Protein AF-A0A918RAN9-F1 (afdb_monomer_lite)

Foldseek 3Di:
DDDPPPPVVVVPPPPPDLPPVVLLLVLLLVLLQLLLCLLCVQQVVCVPPVPVSVVVSVVSSVVSSVVVVVVCVVVVVVPDRDDPVVVVVSNVVSVVSSVVSNVVLCVQQPQLVVLCCVAAADPPHLCDPHLQHPVAWDWDDQQDVPRQKTWIAGGDDDDPPDGDDIQIWGNNDRRGRDHIDGPDPVNVVVCVVSPHD

Structure (mmCIF, N/CA/C/O backbone):
data_AF-A0A918RAN9-F1
#
_entry.id   AF-A0A918RAN9-F1
#
loop_
_atom_site.group_PDB
_atom_site.id
_atom_site.type_symbol
_atom_site.label_atom_id
_atom_site.label_alt_id
_atom_site.label_comp_id
_atom_site.label_asym_id
_atom_site.label_entity_id
_atom_site.label_seq_id
_atom_site.pdbx_PDB_ins_code
_atom_site.Cartn_x
_atom_site.Cartn_y
_atom_site.Cartn_z
_atom_site.occupancy
_atom_site.B_iso_or_equiv
_atom_site.auth_seq_id
_atom_site.auth_comp_id
_atom_site.auth_asym_id
_atom_site.auth_atom_id
_atom_site.pdbx_PDB_model_num
ATOM 1 N N . MET A 1 1 ? -25.078 18.658 79.531 1.00 48.00 1 MET A N 1
ATOM 2 C CA . MET A 1 1 ? -25.418 17.463 78.731 1.00 48.00 1 MET A CA 1
ATOM 3 C C . MET A 1 1 ? -25.633 17.939 77.310 1.00 48.00 1 MET A C 1
ATOM 5 O O . MET A 1 1 ? -26.695 18.454 77.001 1.00 48.00 1 MET A O 1
ATOM 9 N N . ALA A 1 2 ? -24.551 17.943 76.533 1.00 48.34 2 ALA A N 1
ATOM 10 C CA . ALA A 1 2 ? -24.511 18.475 75.179 1.00 48.34 2 ALA A CA 1
ATOM 11 C C . ALA A 1 2 ? -24.571 17.308 74.193 1.00 48.34 2 ALA A C 1
ATOM 13 O O . ALA A 1 2 ? -23.873 16.309 74.357 1.00 48.34 2 ALA A O 1
ATOM 14 N N . ASP A 1 3 ? -25.450 17.463 73.217 1.00 49.88 3 ASP A N 1
ATOM 15 C CA . ASP A 1 3 ? -25.828 16.497 72.201 1.00 49.88 3 ASP A CA 1
ATOM 16 C C . ASP A 1 3 ? -24.755 16.471 71.094 1.00 49.88 3 ASP A C 1
ATOM 18 O O . ASP A 1 3 ? -24.795 17.234 70.131 1.00 49.88 3 ASP A O 1
ATOM 22 N N . THR A 1 4 ? -23.714 15.654 71.277 1.00 48.72 4 THR A N 1
ATOM 23 C CA . THR A 1 4 ? -22.582 15.507 70.338 1.00 48.72 4 THR A CA 1
ATOM 24 C C . THR A 1 4 ? -22.799 14.418 69.278 1.00 48.72 4 THR A C 1
ATOM 26 O O . THR A 1 4 ? -21.926 14.188 68.447 1.00 48.72 4 THR A O 1
ATOM 29 N N . GLY A 1 5 ? -23.966 13.764 69.243 1.00 46.69 5 GLY A N 1
ATOM 30 C CA . GLY A 1 5 ? -24.208 12.586 68.396 1.00 46.69 5 GLY A CA 1
ATOM 31 C C . GLY A 1 5 ? -24.637 12.856 66.945 1.00 46.69 5 GLY A C 1
ATOM 32 O O . GLY A 1 5 ? -24.678 11.927 66.137 1.00 46.69 5 GLY A O 1
ATOM 33 N N . ALA A 1 6 ? -24.976 14.098 66.584 1.00 48.97 6 ALA A N 1
ATOM 34 C CA . ALA A 1 6 ? -25.579 14.401 65.278 1.00 48.97 6 ALA A CA 1
ATOM 35 C C . ALA A 1 6 ? -24.575 14.827 64.188 1.00 48.97 6 ALA A C 1
ATOM 37 O O . ALA A 1 6 ? -24.882 14.722 62.998 1.00 48.97 6 ALA A O 1
ATOM 38 N N . ALA A 1 7 ? -23.374 15.283 64.561 1.00 46.62 7 ALA A N 1
ATOM 39 C CA . ALA A 1 7 ? -22.392 15.807 63.605 1.00 46.62 7 ALA A CA 1
ATOM 40 C C . ALA A 1 7 ? -21.565 14.709 62.907 1.00 46.62 7 ALA A C 1
ATOM 42 O O . ALA A 1 7 ? -21.169 14.881 61.755 1.00 46.62 7 ALA A O 1
ATOM 43 N N . GLU A 1 8 ? -21.371 13.548 63.539 1.00 45.28 8 GLU A N 1
ATOM 44 C CA . GLU A 1 8 ? -20.548 12.462 62.980 1.00 45.28 8 GLU A CA 1
ATOM 45 C C . GLU A 1 8 ? -21.246 11.656 61.872 1.00 45.28 8 GLU A C 1
ATOM 47 O O . GLU A 1 8 ? -20.590 11.058 61.021 1.00 45.28 8 GLU A O 1
ATOM 52 N N . ARG A 1 9 ? -22.583 11.686 61.789 1.00 45.25 9 ARG A N 1
ATOM 53 C CA . ARG A 1 9 ? -23.318 10.916 60.766 1.00 45.25 9 ARG A CA 1
ATOM 54 C C . ARG A 1 9 ? -23.303 11.535 59.367 1.00 45.25 9 ARG A C 1
ATOM 56 O O . ARG A 1 9 ? -23.721 10.872 58.422 1.00 45.25 9 ARG A O 1
ATOM 63 N N . ARG A 1 10 ? -22.822 12.772 59.194 1.00 46.03 10 ARG A N 1
ATOM 64 C CA . ARG A 1 10 ? -22.754 13.419 57.866 1.00 46.03 10 ARG A CA 1
ATOM 65 C C . ARG A 1 10 ? -21.444 13.179 57.110 1.00 46.03 10 ARG A C 1
ATOM 67 O O . ARG A 1 10 ? -21.404 13.442 55.914 1.00 46.03 10 ARG A O 1
ATOM 74 N N . LEU A 1 11 ? -20.412 12.630 57.753 1.00 45.62 11 LEU A N 1
ATOM 75 C CA . LEU A 1 11 ? -19.121 12.332 57.111 1.00 45.62 11 LEU A CA 1
ATOM 76 C C . LEU A 1 11 ? -19.043 10.928 56.485 1.00 45.62 11 LEU A C 1
ATOM 78 O O . LEU A 1 11 ? -18.139 10.659 55.703 1.00 45.62 11 LEU A O 1
ATOM 82 N N . ALA A 1 12 ? -20.023 10.056 56.743 1.00 44.00 12 ALA A N 1
ATOM 83 C CA . ALA A 1 12 ? -20.108 8.718 56.145 1.00 44.00 12 ALA A CA 1
ATOM 84 C C . ALA A 1 12 ? -20.936 8.665 54.843 1.00 44.00 12 ALA A C 1
ATOM 86 O O . ALA A 1 12 ? -21.249 7.586 54.348 1.00 44.00 12 ALA A O 1
ATOM 87 N N . ALA A 1 13 ? -21.280 9.817 54.258 1.00 41.91 13 ALA A N 1
ATOM 88 C CA . ALA A 1 13 ? -21.882 9.903 52.927 1.00 41.91 13 ALA A CA 1
ATOM 89 C C . ALA A 1 13 ? -20.806 10.101 51.843 1.00 41.91 13 ALA A C 1
ATOM 91 O O . ALA A 1 13 ? -20.976 10.878 50.906 1.00 41.91 13 ALA A O 1
ATOM 92 N N . GLY A 1 14 ? -19.686 9.385 51.964 1.00 43.03 14 GLY A N 1
ATOM 93 C CA . GLY A 1 14 ? -18.788 9.121 50.844 1.00 43.03 14 GLY A CA 1
ATOM 94 C C . GLY A 1 14 ? -19.470 8.145 49.895 1.00 43.03 14 GLY A C 1
ATOM 95 O O . GLY A 1 14 ? -19.115 6.971 49.845 1.00 43.03 14 GLY A O 1
ATOM 96 N N . GLY A 1 15 ? -20.513 8.608 49.200 1.00 45.22 15 GLY A N 1
ATOM 97 C CA . GLY A 1 15 ? -21.119 7.841 48.121 1.00 45.22 15 GLY A CA 1
ATOM 98 C C . GLY A 1 15 ? -20.014 7.436 47.141 1.00 45.22 15 GLY A C 1
ATOM 99 O O . GLY A 1 15 ? -19.153 8.273 46.850 1.00 45.22 15 GLY A O 1
ATOM 100 N N . PRO A 1 16 ? -19.984 6.178 46.666 1.00 47.28 16 PRO A N 1
ATOM 101 C CA . PRO A 1 16 ? -18.944 5.717 45.762 1.00 47.28 16 PRO A CA 1
ATOM 102 C C . PRO A 1 16 ? -18.911 6.654 44.559 1.00 47.28 16 PRO A C 1
ATOM 104 O O . PRO A 1 16 ? -19.863 6.728 43.780 1.00 47.28 16 PRO A O 1
ATOM 107 N N . VAL A 1 17 ? -17.825 7.418 44.449 1.00 52.41 17 VAL A N 1
ATOM 108 C CA . VAL A 1 17 ? -17.580 8.281 43.301 1.00 52.41 17 VAL A CA 1
ATOM 109 C C . VAL A 1 17 ? -17.627 7.359 42.080 1.00 52.41 17 VAL A C 1
ATOM 111 O O . VAL A 1 17 ? -16.918 6.351 42.072 1.00 52.41 17 VAL A O 1
ATOM 114 N N . PRO A 1 18 ? -18.476 7.618 41.070 1.00 49.47 18 PRO A N 1
ATOM 115 C CA . PRO A 1 18 ? -18.606 6.738 39.917 1.00 49.47 18 PRO A CA 1
ATOM 116 C C . PRO A 1 18 ? -17.312 6.769 39.089 1.00 49.47 18 PRO A C 1
ATOM 118 O O . PRO A 1 18 ? -17.169 7.522 38.131 1.00 49.47 18 PRO A O 1
ATOM 121 N N . HIS A 1 19 ? -16.352 5.924 39.464 1.00 50.62 19 HIS A N 1
ATOM 122 C CA . HIS A 1 19 ? -15.032 5.781 38.844 1.00 50.62 19 HIS A CA 1
ATOM 123 C C . HIS A 1 19 ? -15.068 5.124 37.453 1.00 50.62 19 HIS A C 1
ATOM 125 O O . HIS A 1 19 ? -14.030 4.965 36.819 1.00 50.62 19 HIS A O 1
ATOM 131 N N . GLY A 1 20 ? -16.245 4.755 36.939 1.00 49.25 20 GLY A N 1
ATOM 132 C CA . GLY A 1 20 ? -16.363 4.074 35.648 1.00 49.25 20 GLY A CA 1
ATOM 133 C C . GLY A 1 20 ? -16.240 4.998 34.428 1.00 49.25 20 GLY A C 1
ATOM 134 O O . GLY A 1 20 ? -15.630 4.622 33.428 1.00 49.25 20 GLY A O 1
ATOM 135 N N . LEU A 1 21 ? -16.792 6.214 34.492 1.00 52.44 21 LEU A N 1
ATOM 136 C CA . LEU A 1 21 ? -16.785 7.158 33.365 1.00 52.44 21 LEU A CA 1
ATOM 137 C C . LEU A 1 21 ? -15.376 7.520 32.841 1.00 52.44 21 LEU A C 1
ATOM 139 O O . LEU A 1 21 ? -15.225 7.549 31.618 1.00 52.44 21 LEU A O 1
ATOM 143 N N . PRO A 1 22 ? -14.341 7.742 33.683 1.00 57.94 22 PRO A N 1
ATOM 144 C CA . PRO A 1 22 ? -12.992 8.024 33.183 1.00 57.94 22 PRO A CA 1
ATOM 145 C C . PRO A 1 22 ? -12.303 6.807 32.542 1.00 57.94 22 PRO A C 1
ATOM 147 O O . PRO A 1 22 ? -11.430 6.984 31.697 1.00 57.94 22 PRO A O 1
ATOM 150 N N . MET A 1 23 ? -12.684 5.571 32.892 1.00 57.91 23 MET A N 1
ATOM 151 C CA . MET A 1 23 ? -12.066 4.375 32.303 1.00 57.91 23 MET A CA 1
ATOM 152 C C . MET A 1 23 ? -12.537 4.117 30.871 1.00 57.91 23 MET A C 1
ATOM 154 O O . MET A 1 23 ? -11.716 3.832 30.003 1.00 57.91 23 MET A O 1
ATOM 158 N N . LEU A 1 24 ? -13.837 4.243 30.588 1.00 58.84 24 LEU A N 1
ATOM 159 C CA . LEU A 1 24 ? -14.340 4.036 29.224 1.00 58.84 24 LEU A CA 1
ATOM 160 C C . LEU A 1 24 ? -13.896 5.134 28.256 1.00 58.84 24 LEU A C 1
ATOM 162 O O . LEU A 1 24 ? -13.564 4.833 27.109 1.00 58.84 24 LEU A O 1
ATOM 166 N N . SER A 1 25 ? -13.878 6.393 28.704 1.00 63.84 25 SER A N 1
ATOM 167 C CA . SER A 1 25 ? -13.360 7.492 27.884 1.00 63.84 25 SER A CA 1
ATOM 168 C C . SER A 1 25 ? -11.867 7.318 27.607 1.00 63.84 25 SER A C 1
ATOM 170 O O . SER A 1 25 ? -11.430 7.574 26.487 1.00 63.84 25 SER A O 1
ATOM 172 N N . SER A 1 26 ? -11.111 6.796 28.580 1.00 68.44 26 SER A N 1
ATOM 173 C CA . SER A 1 26 ? -9.704 6.431 28.405 1.00 68.44 26 SER A CA 1
ATOM 174 C C . SER A 1 26 ? -9.523 5.322 27.361 1.00 68.44 26 SER A C 1
ATOM 176 O O . SER A 1 26 ? -8.737 5.496 26.437 1.00 68.44 26 SER A O 1
ATOM 178 N N . ILE A 1 27 ? -10.302 4.233 27.416 1.00 65.75 27 ILE A N 1
ATOM 179 C CA . ILE A 1 27 ? -10.201 3.112 26.456 1.00 65.75 27 ILE A CA 1
ATOM 180 C C . ILE A 1 27 ? -10.581 3.540 25.028 1.00 65.75 27 ILE A C 1
ATOM 182 O O . ILE A 1 27 ? -9.897 3.192 24.067 1.00 65.75 27 ILE A O 1
ATOM 186 N N . CYS A 1 28 ? -11.659 4.311 24.858 1.00 64.69 28 CYS A N 1
ATOM 187 C CA . CYS A 1 28 ? -12.018 4.844 23.539 1.00 64.69 28 CYS A CA 1
ATOM 188 C C . CYS A 1 28 ? -10.959 5.824 23.016 1.00 64.69 28 CYS A C 1
ATOM 190 O O . CYS A 1 28 ? -10.622 5.790 21.832 1.00 64.69 28 CYS A O 1
ATOM 192 N N . GLY A 1 29 ? -10.411 6.667 23.897 1.00 65.00 29 GLY A N 1
ATOM 193 C CA . GLY A 1 29 ? -9.332 7.589 23.563 1.00 65.00 29 GLY A CA 1
ATOM 194 C C . GLY A 1 29 ? -8.076 6.856 23.096 1.00 65.00 29 GLY A C 1
ATOM 195 O O . GLY A 1 29 ? -7.552 7.169 22.030 1.00 65.00 29 GLY A O 1
ATOM 196 N N . THR A 1 30 ? -7.629 5.832 23.828 1.00 67.06 30 THR A N 1
ATOM 197 C CA . THR A 1 30 ? -6.439 5.051 23.461 1.00 67.06 30 THR A CA 1
ATOM 198 C C . THR A 1 30 ? -6.629 4.280 22.159 1.00 67.06 30 THR A C 1
ATOM 200 O O . THR A 1 30 ? -5.706 4.246 21.350 1.00 67.06 30 THR A O 1
ATOM 203 N N . ALA A 1 31 ? -7.821 3.737 21.896 1.00 66.44 31 ALA A N 1
ATOM 204 C CA . ALA A 1 31 ? -8.132 3.061 20.636 1.00 66.44 31 ALA A CA 1
ATOM 205 C C . ALA A 1 31 ? -8.078 4.012 19.429 1.00 66.44 31 ALA A C 1
ATOM 207 O O . ALA A 1 31 ? -7.468 3.690 18.408 1.00 66.44 31 ALA A O 1
ATOM 208 N N . CYS A 1 32 ? -8.669 5.206 19.559 1.00 68.62 32 CYS A N 1
ATOM 209 C CA . CYS A 1 32 ? -8.624 6.228 18.511 1.00 68.62 32 CYS A CA 1
ATOM 210 C C . CYS A 1 32 ? -7.189 6.703 18.265 1.00 68.62 32 CYS A C 1
ATOM 212 O O . CYS A 1 32 ? -6.773 6.837 17.114 1.00 68.62 32 CYS A O 1
ATOM 214 N N . VAL A 1 33 ? -6.417 6.904 19.340 1.00 72.00 33 VAL A N 1
ATOM 215 C CA . VAL A 1 33 ? -5.010 7.298 19.237 1.00 72.00 33 VAL A CA 1
ATOM 216 C C . VAL A 1 33 ? -4.199 6.204 18.547 1.00 72.00 33 VAL A C 1
ATOM 218 O O . VAL A 1 33 ? -3.484 6.497 17.597 1.00 72.00 33 VAL A O 1
ATOM 221 N N . ALA A 1 34 ? -4.352 4.940 18.946 1.00 70.31 34 ALA A N 1
ATOM 222 C CA . ALA A 1 34 ? -3.645 3.817 18.335 1.00 70.31 34 ALA A CA 1
ATOM 223 C C . ALA A 1 34 ? -3.955 3.676 16.835 1.00 70.31 34 ALA A C 1
ATOM 225 O O . ALA A 1 34 ? -3.034 3.537 16.030 1.00 70.31 34 ALA A O 1
ATOM 226 N N . GLY A 1 35 ? -5.229 3.780 16.439 1.00 65.56 35 GLY A N 1
ATOM 227 C CA . GLY A 1 35 ? -5.626 3.745 15.028 1.00 65.56 35 GLY A CA 1
ATOM 228 C C . GLY A 1 35 ? -5.030 4.898 14.215 1.00 65.56 35 GLY A C 1
ATOM 229 O O . GLY A 1 35 ? -4.543 4.696 13.103 1.00 65.56 35 GLY A O 1
ATOM 230 N N . ALA A 1 36 ? -4.988 6.102 14.781 1.00 67.06 36 ALA A N 1
ATOM 231 C CA . ALA A 1 36 ? -4.346 7.233 14.126 1.00 67.06 36 ALA A CA 1
ATOM 232 C C . ALA A 1 36 ? -2.808 7.094 14.078 1.00 67.06 36 ALA A C 1
ATOM 234 O O . ALA A 1 36 ? -2.211 7.499 13.076 1.00 67.06 36 ALA A O 1
ATOM 235 N N . VAL A 1 37 ? -2.159 6.442 15.064 1.00 72.44 37 VAL A N 1
ATOM 236 C CA . VAL A 1 37 ? -0.700 6.167 15.032 1.00 72.44 37 VAL A CA 1
ATOM 237 C C . VAL A 1 37 ? -0.416 5.283 13.832 1.00 72.44 37 VAL A C 1
ATOM 239 O O . VAL A 1 37 ? 0.472 5.579 13.036 1.00 72.44 37 VAL A O 1
ATOM 242 N N . VAL A 1 38 ? -1.205 4.225 13.675 1.00 71.31 38 VAL A N 1
ATOM 243 C CA . VAL A 1 38 ? -1.094 3.276 12.570 1.00 71.31 38 VAL A CA 1
ATOM 244 C C . VAL A 1 38 ? -1.153 3.983 11.216 1.00 71.31 38 VAL A C 1
ATOM 246 O O . VAL A 1 38 ? -0.243 3.825 10.399 1.00 71.31 38 VAL A O 1
ATOM 249 N N . VAL A 1 39 ? -2.184 4.801 10.995 1.00 68.25 39 VAL A N 1
ATOM 250 C CA . VAL A 1 39 ? -2.397 5.490 9.715 1.00 68.25 39 VAL A CA 1
ATOM 251 C C . VAL A 1 39 ? -1.273 6.481 9.432 1.00 68.25 39 VAL A C 1
ATOM 253 O O . VAL A 1 39 ? -0.686 6.449 8.355 1.00 68.25 39 VAL A O 1
ATOM 256 N N . THR A 1 40 ? -0.929 7.325 10.404 1.00 69.56 40 THR A N 1
ATOM 257 C CA . THR A 1 40 ? 0.110 8.354 10.236 1.00 69.56 40 THR A CA 1
ATOM 258 C C . THR A 1 40 ? 1.518 7.781 10.088 1.00 69.56 40 THR A C 1
ATOM 260 O O . THR A 1 40 ? 2.345 8.362 9.385 1.00 69.56 40 THR A O 1
ATOM 263 N N . THR A 1 41 ? 1.792 6.625 10.698 1.00 70.69 41 THR A N 1
ATOM 264 C CA . THR A 1 41 ? 3.057 5.901 10.509 1.00 70.69 41 THR A CA 1
ATOM 265 C C . THR A 1 41 ? 3.142 5.310 9.103 1.00 70.69 41 THR A C 1
ATOM 267 O O . THR A 1 41 ? 4.192 5.376 8.466 1.00 70.69 41 THR A O 1
ATOM 270 N N . LYS A 1 42 ? 2.040 4.740 8.599 1.00 65.88 42 LYS A N 1
ATOM 271 C CA . LYS A 1 42 ? 1.989 4.097 7.277 1.00 65.88 42 LYS A CA 1
ATOM 272 C C . LYS A 1 42 ? 2.024 5.092 6.121 1.00 65.88 42 LYS A C 1
ATOM 274 O O . LYS A 1 42 ? 2.659 4.799 5.116 1.00 65.88 42 LYS A O 1
ATOM 279 N N . SER A 1 43 ? 1.401 6.255 6.279 1.00 60.69 43 SER A N 1
ATOM 280 C CA . SER A 1 43 ? 1.354 7.299 5.252 1.00 60.69 43 SER A CA 1
ATOM 281 C C . SER A 1 43 ? 2.602 8.184 5.193 1.00 60.69 43 SER A C 1
ATOM 283 O O . SER A 1 43 ? 2.640 9.099 4.383 1.00 60.69 43 SER A O 1
ATOM 285 N N . GLN A 1 44 ? 3.583 7.986 6.086 1.00 64.62 44 GLN A N 1
ATOM 286 C CA . GLN A 1 44 ? 4.746 8.874 6.283 1.00 64.62 44 GLN A CA 1
ATOM 287 C C . GLN A 1 44 ? 4.403 10.352 6.567 1.00 64.62 44 GLN A C 1
ATOM 289 O O . GLN A 1 44 ? 5.301 11.178 6.735 1.00 64.62 44 GLN A O 1
ATOM 294 N N . PHE A 1 45 ? 3.120 10.679 6.746 1.00 62.03 45 PHE A N 1
ATOM 295 C CA . PHE A 1 45 ? 2.609 12.041 6.907 1.00 62.03 45 PHE A CA 1
ATOM 296 C C . PHE A 1 45 ? 3.189 12.753 8.135 1.00 62.03 45 PHE A C 1
ATOM 298 O O . PHE A 1 45 ? 3.391 13.968 8.135 1.00 62.03 45 PHE A O 1
ATOM 305 N N . LEU A 1 46 ? 3.513 11.977 9.176 1.00 58.06 46 LEU A N 1
ATOM 306 C CA . LEU A 1 46 ? 4.182 12.455 10.385 1.00 58.06 46 LEU A CA 1
ATOM 307 C C . LEU A 1 46 ? 5.558 13.075 10.109 1.00 58.06 46 LEU A C 1
ATOM 309 O O . LEU A 1 46 ? 5.960 13.946 10.868 1.00 58.06 46 LEU A O 1
ATOM 313 N N . PHE A 1 47 ? 6.267 12.649 9.061 1.00 62.72 47 PHE A N 1
ATOM 314 C CA . PHE A 1 47 ? 7.648 13.064 8.786 1.00 62.72 47 PHE A CA 1
ATOM 315 C C . PHE A 1 47 ? 7.765 14.187 7.750 1.00 62.72 47 PHE A C 1
ATOM 317 O O . PHE A 1 47 ? 8.793 14.866 7.710 1.00 62.72 47 PHE A O 1
ATOM 324 N N . GLU A 1 48 ? 6.748 14.378 6.908 1.00 64.50 48 GLU A N 1
ATOM 325 C CA . GLU A 1 48 ? 6.736 15.422 5.872 1.00 64.50 48 GLU A CA 1
ATOM 326 C C . GLU A 1 48 ? 6.029 16.697 6.339 1.00 64.50 48 GLU A C 1
ATOM 328 O O . GLU A 1 48 ? 6.484 17.801 6.039 1.00 64.50 48 GLU A O 1
ATOM 333 N N . HIS A 1 49 ? 4.968 16.574 7.145 1.00 65.62 49 HIS A N 1
ATOM 334 C CA . HIS A 1 49 ? 4.163 17.720 7.564 1.00 65.62 49 HIS A CA 1
ATOM 335 C C . HIS A 1 49 ? 3.790 17.663 9.048 1.00 65.62 49 HIS A C 1
ATOM 337 O O . HIS A 1 49 ? 2.619 17.538 9.412 1.00 65.62 49 HIS A O 1
ATOM 343 N N . HIS A 1 50 ? 4.786 17.832 9.925 1.00 68.94 50 HIS A N 1
ATOM 344 C CA . HIS A 1 50 ? 4.603 17.816 11.383 1.00 68.94 50 HIS A CA 1
ATOM 345 C C . HIS A 1 50 ? 3.434 18.700 11.863 1.00 68.94 50 HIS A C 1
ATOM 347 O O . HIS A 1 50 ? 2.590 18.229 12.623 1.00 68.94 50 HIS A O 1
ATOM 353 N N . ALA A 1 51 ? 3.310 19.936 11.368 1.00 71.62 51 ALA A N 1
ATOM 354 C CA . ALA A 1 51 ? 2.230 20.844 11.771 1.00 71.62 51 ALA A CA 1
ATOM 355 C C . ALA A 1 51 ? 0.829 20.369 11.329 1.00 71.62 51 ALA A C 1
ATOM 357 O O . ALA A 1 51 ? -0.119 20.421 12.113 1.00 71.62 51 ALA A O 1
ATOM 358 N N . LEU A 1 52 ? 0.696 19.855 10.100 1.00 72.88 52 LEU A N 1
ATOM 359 C CA . LEU A 1 52 ? -0.580 19.327 9.598 1.00 72.88 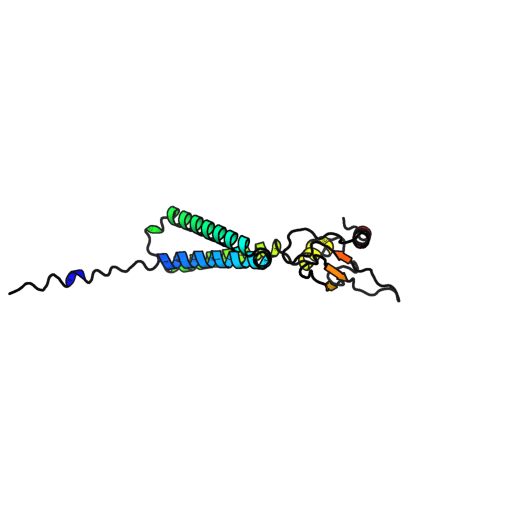52 LEU A CA 1
ATOM 360 C C . LEU A 1 52 ? -0.942 18.004 10.268 1.00 72.88 52 LEU A C 1
ATOM 362 O O . LEU A 1 52 ? -2.121 17.736 10.486 1.00 72.88 52 LEU A O 1
ATOM 366 N N . SER A 1 53 ? 0.056 17.198 10.638 1.00 67.00 53 SER A N 1
ATOM 367 C CA . SER A 1 53 ? -0.184 15.954 11.359 1.00 67.00 53 SER A CA 1
ATOM 368 C C . SER A 1 53 ? -0.876 16.236 12.692 1.00 67.00 53 SER A C 1
ATOM 370 O O . SER A 1 53 ? -1.913 15.640 12.955 1.00 67.00 53 SER A O 1
ATOM 372 N N . VAL A 1 54 ? -0.406 17.211 13.480 1.00 72.75 54 VAL A N 1
ATOM 373 C CA . VAL A 1 54 ? -1.024 17.574 14.769 1.00 72.75 54 VAL A CA 1
ATOM 374 C C . VAL A 1 54 ? -2.488 17.998 14.597 1.00 72.75 54 VAL A C 1
ATOM 376 O O . VAL A 1 54 ? -3.341 17.577 15.377 1.00 72.75 54 VAL A O 1
ATOM 379 N N . LEU A 1 55 ? -2.806 18.770 13.553 1.00 77.38 55 LEU A N 1
ATOM 380 C CA . LEU A 1 55 ? -4.187 19.157 13.247 1.00 77.38 55 LEU A CA 1
ATOM 381 C C . LEU A 1 55 ? -5.050 17.962 12.829 1.00 77.38 55 LEU A C 1
ATOM 383 O O . LEU A 1 55 ? -6.182 17.840 13.292 1.00 77.38 55 LEU A O 1
ATOM 387 N N . ALA A 1 56 ? -4.518 17.059 12.004 1.00 71.94 56 ALA A N 1
ATOM 388 C CA . ALA A 1 56 ? -5.214 15.836 11.613 1.00 71.94 56 ALA A CA 1
ATOM 389 C C . ALA A 1 56 ? -5.491 14.940 12.830 1.00 71.94 56 ALA A C 1
ATOM 391 O O . ALA A 1 56 ? -6.603 14.444 13.001 1.00 71.94 56 ALA A O 1
ATOM 392 N N . TRP A 1 57 ? -4.513 14.804 13.724 1.00 71.25 57 TRP A N 1
ATOM 393 C CA . TRP A 1 57 ? -4.641 14.099 14.994 1.00 71.25 57 TRP A CA 1
ATOM 394 C C . TRP A 1 57 ? -5.716 14.707 15.895 1.00 71.25 57 TRP A C 1
ATOM 396 O O . TRP A 1 57 ? -6.566 13.983 16.415 1.00 71.25 57 TRP A O 1
ATOM 406 N N . ALA A 1 58 ? -5.722 16.033 16.038 1.00 74.56 58 ALA A N 1
ATOM 407 C CA . ALA A 1 58 ? -6.733 16.747 16.808 1.00 74.56 58 ALA A CA 1
ATOM 408 C C . ALA A 1 58 ? -8.137 16.589 16.198 1.00 74.56 58 ALA A C 1
ATOM 410 O O . ALA A 1 58 ? -9.100 16.355 16.928 1.00 74.56 58 ALA A O 1
ATOM 411 N N . ALA A 1 59 ? -8.257 16.654 14.869 1.00 76.75 59 ALA A N 1
ATOM 412 C CA . ALA A 1 59 ? -9.523 16.485 14.163 1.00 76.75 59 ALA A CA 1
ATOM 413 C C . ALA A 1 59 ? -10.077 15.059 14.302 1.00 76.75 59 ALA A C 1
ATOM 415 O O . ALA A 1 59 ? -11.249 14.887 14.634 1.00 76.75 59 ALA A O 1
ATOM 416 N N . VAL A 1 60 ? -9.237 14.036 14.113 1.00 74.31 60 VAL A N 1
ATOM 417 C CA . VAL A 1 60 ? -9.632 12.625 14.261 1.00 74.31 60 VAL A CA 1
ATOM 418 C C . VAL A 1 60 ? -9.980 12.308 15.713 1.00 74.31 60 VAL A C 1
ATOM 420 O O . VAL A 1 60 ? -11.010 11.686 15.969 1.00 74.31 60 VAL A O 1
ATOM 423 N N . GLY A 1 61 ? -9.177 12.779 16.672 1.00 71.31 61 GLY A N 1
ATOM 424 C CA . GLY A 1 61 ? -9.463 12.624 18.098 1.00 71.31 61 GLY A CA 1
ATOM 425 C C . GLY A 1 61 ? -10.772 13.304 18.505 1.00 71.31 61 GLY A C 1
ATOM 426 O O . GLY A 1 61 ? -11.601 12.696 19.182 1.00 71.31 61 GLY A O 1
ATOM 427 N N . GLY A 1 62 ? -11.001 14.535 18.036 1.00 76.12 62 GLY A N 1
ATOM 428 C CA . GLY A 1 62 ? -12.231 15.285 18.286 1.00 76.12 62 GLY A CA 1
ATOM 429 C C . GLY A 1 62 ? -13.466 14.625 17.670 1.00 76.12 62 GLY A C 1
ATOM 430 O O . GLY A 1 62 ? -14.483 14.473 18.348 1.00 76.12 62 GLY A O 1
ATOM 431 N N . LEU A 1 63 ? -13.372 14.167 16.418 1.00 78.31 63 LEU A N 1
ATOM 432 C CA . LEU A 1 63 ? -14.459 13.462 15.739 1.00 78.31 63 LEU A CA 1
ATOM 433 C C . LEU A 1 63 ? -14.767 12.123 16.420 1.00 78.31 63 LEU A C 1
ATOM 435 O O . LEU A 1 63 ? -15.930 11.833 16.697 1.00 78.31 63 LEU A O 1
ATOM 439 N N . GLY A 1 64 ? -13.737 11.340 16.748 1.00 73.25 64 GLY A N 1
ATOM 440 C CA . GLY A 1 64 ? -13.879 10.079 17.475 1.00 73.25 64 GLY A CA 1
ATOM 441 C C . GLY A 1 64 ? -14.550 10.276 18.834 1.00 73.25 64 GLY A C 1
ATOM 442 O O . GLY A 1 64 ? -15.492 9.557 19.170 1.00 73.25 64 GLY A O 1
ATOM 443 N N . PHE A 1 65 ? -14.147 11.310 19.578 1.00 74.25 65 PHE A N 1
ATOM 444 C CA . PHE A 1 65 ? -14.778 11.672 20.846 1.00 74.25 65 PHE A CA 1
ATOM 445 C C . PHE A 1 65 ? -16.245 12.078 20.669 1.00 74.25 65 PHE A C 1
ATOM 447 O O . PHE A 1 65 ? -17.104 11.601 21.409 1.00 74.25 65 PHE A O 1
ATOM 454 N N . ALA A 1 66 ? -16.559 12.914 19.675 1.00 77.75 66 ALA A N 1
ATOM 455 C CA . ALA A 1 66 ? -17.926 13.354 19.406 1.00 77.75 66 ALA A CA 1
ATOM 456 C C . ALA A 1 66 ? -18.849 12.183 19.028 1.00 77.75 66 ALA A C 1
ATOM 458 O O . ALA A 1 66 ? -19.972 12.094 19.532 1.00 77.75 66 ALA A O 1
ATOM 459 N N . VAL A 1 67 ? -18.367 11.254 18.194 1.00 77.31 67 VAL A N 1
ATOM 460 C CA . VAL A 1 67 ? -19.104 10.043 17.807 1.00 77.31 67 VAL A CA 1
ATOM 461 C C . VAL A 1 67 ? -19.305 9.128 19.010 1.00 77.31 67 VAL A C 1
ATOM 463 O O . VAL A 1 67 ? -20.441 8.740 19.289 1.00 77.31 67 VAL A O 1
ATOM 466 N N . ALA A 1 68 ? -18.246 8.831 19.768 1.00 70.44 68 ALA A N 1
ATOM 467 C CA . ALA A 1 68 ? -18.340 8.007 20.970 1.00 70.44 68 ALA A CA 1
ATOM 468 C C . ALA A 1 68 ? -19.323 8.614 21.983 1.00 70.44 68 ALA A C 1
ATOM 470 O O . ALA A 1 68 ? -20.206 7.924 22.491 1.00 70.44 68 ALA A O 1
ATOM 471 N N . TRP A 1 69 ? -19.241 9.926 22.213 1.00 73.00 69 TRP A N 1
ATOM 472 C CA . TRP A 1 69 ? -20.155 10.655 23.088 1.00 73.00 69 TRP A CA 1
ATOM 473 C C . TRP A 1 69 ? -21.609 10.596 22.602 1.00 73.00 69 TRP A C 1
ATOM 475 O O . TRP A 1 69 ? -22.523 10.356 23.397 1.00 73.00 69 TRP A O 1
ATOM 485 N N . GLY A 1 70 ? -21.838 10.769 21.298 1.00 79.19 70 GLY A N 1
ATOM 486 C CA . GLY A 1 70 ? -23.159 10.658 20.680 1.00 79.19 70 GLY A CA 1
ATOM 487 C C . GLY A 1 70 ? -23.762 9.259 20.825 1.00 79.19 70 GLY A C 1
ATOM 488 O O . GLY A 1 70 ? -24.931 9.126 21.197 1.00 79.19 70 GLY A O 1
ATOM 489 N N . VAL A 1 71 ? -22.957 8.216 20.607 1.00 76.81 71 VAL A N 1
ATOM 490 C CA . VAL A 1 71 ? -23.355 6.810 20.779 1.00 76.81 71 VAL A CA 1
ATOM 491 C C . VAL A 1 71 ? -23.671 6.509 22.246 1.00 76.81 71 VAL A C 1
ATOM 493 O O . VAL A 1 71 ? -24.729 5.949 22.536 1.00 76.81 71 VAL A O 1
ATOM 496 N N . LEU A 1 72 ? -22.830 6.953 23.187 1.00 74.94 72 LEU A N 1
ATOM 497 C CA . LEU A 1 72 ? -23.078 6.793 24.625 1.00 74.94 72 LEU A CA 1
ATOM 498 C C . LEU A 1 72 ? -24.370 7.490 25.072 1.00 74.94 72 LEU A C 1
ATOM 500 O O . LEU A 1 72 ? -25.120 6.937 25.881 1.00 74.94 72 LEU A O 1
ATOM 504 N N . ARG A 1 73 ? -24.649 8.689 24.539 1.00 77.19 73 ARG A N 1
ATOM 505 C CA . ARG A 1 73 ? -25.900 9.409 24.810 1.00 77.19 73 ARG A CA 1
ATOM 506 C C . ARG A 1 73 ? -27.113 8.682 24.240 1.00 77.19 73 ARG A C 1
ATOM 508 O O . ARG A 1 73 ? -28.092 8.517 24.963 1.00 77.19 73 ARG A O 1
ATOM 515 N N . ARG A 1 74 ? -27.056 8.222 22.984 1.00 78.38 74 ARG A N 1
ATOM 516 C CA . ARG A 1 74 ? -28.176 7.505 22.348 1.00 78.38 74 ARG A CA 1
ATOM 517 C C . ARG A 1 74 ? -28.496 6.175 23.017 1.00 78.38 74 ARG A C 1
ATOM 519 O O . ARG A 1 74 ? -29.665 5.834 23.136 1.00 78.38 74 ARG A O 1
ATOM 526 N N . LEU A 1 75 ? -27.483 5.446 23.473 1.00 73.75 75 LEU A N 1
ATOM 527 C CA . LEU A 1 75 ? -27.666 4.144 24.119 1.00 73.75 75 LEU A CA 1
ATOM 528 C C . LEU A 1 75 ? -28.040 4.254 25.610 1.00 73.75 75 LEU A C 1
ATOM 530 O O . LEU A 1 75 ? -28.176 3.239 26.289 1.00 73.75 75 LEU A O 1
ATOM 534 N N . GLY A 1 76 ? -28.218 5.471 26.141 1.00 68.38 76 GLY A N 1
ATOM 535 C CA . GLY A 1 76 ? -28.672 5.690 27.518 1.00 68.38 76 GLY A CA 1
ATOM 536 C C . GLY A 1 76 ? -27.663 5.263 28.591 1.00 68.38 76 GLY A C 1
ATOM 537 O O . GLY A 1 76 ? -28.016 5.168 29.769 1.00 68.38 76 GLY A O 1
ATOM 538 N N . PHE A 1 77 ? -26.400 5.035 28.215 1.00 64.19 77 PHE A N 1
ATOM 539 C CA . PHE A 1 77 ? -25.354 4.555 29.124 1.00 64.19 77 PHE A CA 1
ATOM 540 C C . PHE A 1 77 ? -24.977 5.557 30.217 1.00 64.19 77 PHE A C 1
ATOM 542 O O . PHE A 1 77 ? -24.381 5.165 31.212 1.00 64.19 77 PHE A O 1
ATOM 549 N N . GLN A 1 78 ? -25.392 6.822 30.102 1.00 63.56 78 GLN A N 1
ATOM 550 C CA . GLN A 1 78 ? -25.161 7.832 31.140 1.00 63.56 78 GLN A CA 1
ATOM 551 C C . GLN A 1 78 ? -25.815 7.499 32.490 1.00 63.56 78 GLN A C 1
ATOM 553 O O . GLN A 1 78 ? -25.424 8.071 33.503 1.00 63.56 78 GLN A O 1
ATOM 558 N N . ARG A 1 79 ? -26.811 6.602 32.520 1.00 62.00 79 ARG A N 1
ATOM 559 C CA . ARG A 1 79 ? -27.550 6.252 33.745 1.00 62.00 79 ARG A CA 1
ATOM 560 C C . ARG A 1 79 ? -27.261 4.848 34.278 1.00 62.00 79 ARG A C 1
ATOM 562 O O . ARG A 1 79 ? -27.815 4.487 35.311 1.00 62.00 79 ARG A O 1
ATOM 569 N N . ARG A 1 80 ? -26.446 4.039 33.589 1.00 63.47 80 ARG A N 1
ATOM 570 C CA . ARG A 1 80 ? -26.182 2.646 33.986 1.00 63.47 80 ARG A CA 1
ATOM 571 C C . ARG A 1 80 ? -24.788 2.508 34.604 1.00 63.47 80 ARG A C 1
ATOM 573 O O . ARG A 1 80 ? -23.835 3.039 34.037 1.00 63.47 80 ARG A O 1
ATOM 580 N N . PRO A 1 81 ? -24.648 1.797 35.738 1.00 62.75 81 PRO A N 1
ATOM 581 C CA . PRO A 1 81 ? -23.340 1.500 36.301 1.00 62.75 81 PRO A CA 1
ATOM 582 C C . PRO A 1 81 ? -22.540 0.653 35.312 1.00 62.75 81 PRO A C 1
ATOM 584 O O . PRO A 1 81 ? -23.068 -0.258 34.668 1.00 62.75 81 PRO A O 1
ATOM 587 N N . LEU A 1 82 ? -21.260 0.981 35.180 1.00 63.34 82 LEU A N 1
ATOM 588 C CA . LEU A 1 82 ? -20.361 0.284 34.280 1.00 63.34 82 LEU A CA 1
ATOM 589 C C . LEU A 1 82 ? -20.080 -1.117 34.798 1.00 63.34 82 LEU A C 1
ATOM 591 O O . LEU A 1 82 ? -19.454 -1.294 35.839 1.00 63.34 82 LEU A O 1
ATOM 595 N N . THR A 1 83 ? -20.570 -2.110 34.063 1.00 73.56 83 THR A N 1
ATOM 596 C CA . THR A 1 83 ? -20.298 -3.511 34.370 1.00 73.56 83 THR A CA 1
ATOM 597 C C . THR A 1 83 ? -18.954 -3.921 33.764 1.00 73.56 83 THR A C 1
ATOM 599 O O . THR A 1 83 ? -18.612 -3.460 32.671 1.00 73.56 83 THR A O 1
ATOM 602 N N . PRO A 1 84 ? -18.195 -4.819 34.414 1.00 71.38 84 PRO A N 1
ATOM 603 C CA . PRO A 1 84 ? -16.938 -5.335 33.866 1.00 71.38 84 PRO A CA 1
ATOM 604 C C . PRO A 1 84 ? -17.130 -6.057 32.519 1.00 71.38 84 PRO A C 1
ATOM 606 O O . PRO A 1 84 ? -16.226 -6.092 31.695 1.00 71.38 84 PRO A O 1
ATOM 609 N N . GLY A 1 85 ? -18.328 -6.579 32.233 1.00 74.50 85 GLY A N 1
ATOM 610 C CA . GLY A 1 85 ? -18.645 -7.117 30.907 1.00 74.50 85 GLY A CA 1
ATOM 611 C C . GLY A 1 85 ? -18.606 -6.047 29.808 1.00 74.50 85 GLY A C 1
ATOM 612 O O . GLY A 1 85 ? -18.098 -6.297 28.719 1.00 74.50 85 GLY A O 1
ATOM 613 N N . MET A 1 86 ? -19.075 -4.826 30.093 1.00 69.19 86 MET A N 1
ATOM 614 C CA . MET A 1 86 ? -19.051 -3.729 29.118 1.00 69.19 86 MET A CA 1
ATOM 615 C C . MET A 1 86 ? -17.640 -3.237 28.817 1.00 69.19 86 MET A C 1
ATOM 617 O O . MET A 1 86 ? -17.368 -2.879 27.674 1.00 69.19 86 MET A O 1
ATOM 621 N N . THR A 1 87 ? -16.736 -3.235 29.800 1.00 70.00 87 THR A N 1
ATOM 622 C CA . THR A 1 87 ? -15.338 -2.856 29.557 1.00 70.00 87 THR A CA 1
ATOM 623 C C . THR A 1 87 ? -14.632 -3.879 28.674 1.00 70.00 87 THR A C 1
ATOM 625 O O . THR A 1 87 ? -13.933 -3.480 27.747 1.00 70.00 87 THR A O 1
ATOM 628 N N . VAL A 1 88 ? -14.873 -5.178 28.881 1.00 76.19 88 VAL A N 1
ATOM 629 C CA . VAL A 1 88 ? -14.336 -6.244 28.015 1.00 76.19 88 VAL A CA 1
ATOM 630 C C . VAL A 1 88 ? -14.868 -6.119 26.584 1.00 76.19 88 VAL A C 1
ATOM 632 O O . VAL A 1 88 ? -14.084 -6.169 25.638 1.00 76.19 88 VAL A O 1
ATOM 635 N N . VAL A 1 89 ? -16.173 -5.887 26.406 1.00 76.75 89 VAL A N 1
ATOM 636 C CA . VAL A 1 89 ? -16.765 -5.681 25.070 1.00 76.75 89 VAL A CA 1
ATOM 637 C C . VAL A 1 89 ? -16.189 -4.435 24.392 1.00 76.75 89 VAL A C 1
ATOM 639 O O . VAL A 1 89 ? -15.838 -4.486 23.216 1.00 76.75 89 VAL A O 1
ATOM 642 N N . ALA A 1 90 ? -16.041 -3.329 25.125 1.00 70.62 90 ALA A N 1
ATOM 643 C CA . ALA A 1 90 ? -15.454 -2.101 24.594 1.00 70.62 90 ALA A CA 1
ATOM 644 C C . ALA A 1 90 ? -13.988 -2.294 24.170 1.00 70.62 90 ALA A C 1
ATOM 646 O O . ALA A 1 90 ? -13.600 -1.826 23.102 1.00 70.62 90 ALA A O 1
ATOM 647 N N . LEU A 1 91 ? -13.193 -3.020 24.962 1.00 75.75 91 LEU A N 1
ATOM 648 C CA . LEU A 1 91 ? -11.821 -3.404 24.617 1.00 75.75 91 LEU A CA 1
ATOM 649 C C . LEU A 1 91 ? -11.771 -4.282 23.362 1.00 75.75 91 LEU A C 1
ATOM 651 O O . LEU A 1 91 ? -10.949 -4.038 22.483 1.00 75.75 91 LEU A O 1
ATOM 655 N N . GLY A 1 92 ? -12.671 -5.262 23.248 1.00 79.31 92 GLY A N 1
ATOM 656 C CA . GLY A 1 92 ? -12.776 -6.112 22.061 1.00 79.31 92 GLY A CA 1
ATOM 657 C C . GLY A 1 92 ? -13.107 -5.313 20.799 1.00 79.31 92 GLY A C 1
ATOM 658 O O . GLY A 1 92 ? -12.448 -5.477 19.774 1.00 79.31 92 GLY A O 1
ATOM 659 N N . LEU A 1 93 ? -14.073 -4.393 20.882 1.00 77.44 93 LEU A N 1
ATOM 660 C CA . LEU A 1 93 ? -14.434 -3.504 19.771 1.00 77.44 93 LEU A CA 1
ATOM 661 C C . LEU A 1 93 ? -13.297 -2.547 19.399 1.00 77.44 93 LEU A C 1
ATOM 663 O O . LEU A 1 93 ? -13.032 -2.346 18.217 1.00 77.44 93 LEU A O 1
ATOM 667 N N . ALA A 1 94 ? -12.602 -1.988 20.391 1.00 74.38 94 ALA A N 1
ATOM 668 C CA . ALA A 1 94 ? -11.426 -1.152 20.177 1.00 74.38 94 ALA A CA 1
ATOM 669 C C . ALA A 1 94 ? -10.320 -1.917 19.440 1.00 74.38 94 ALA A C 1
ATOM 671 O O . ALA A 1 94 ? -9.791 -1.430 18.442 1.00 74.38 94 ALA A O 1
ATOM 672 N N . PHE A 1 95 ? -10.008 -3.130 19.896 1.00 78.50 95 PHE A N 1
ATOM 673 C CA . PHE A 1 95 ? -8.999 -3.976 19.271 1.00 78.50 95 PHE A CA 1
ATOM 674 C C . PHE A 1 95 ? -9.381 -4.345 17.834 1.00 78.50 95 PHE A C 1
ATOM 676 O O . PHE A 1 95 ? -8.569 -4.185 16.925 1.00 78.50 95 PHE A O 1
ATOM 683 N N . ALA A 1 96 ? -10.630 -4.765 17.609 1.00 75.88 96 ALA A N 1
ATOM 684 C CA . ALA A 1 96 ? -11.141 -5.073 16.276 1.00 75.88 96 ALA A CA 1
ATOM 685 C C . ALA A 1 96 ? -11.094 -3.851 15.344 1.00 75.88 96 ALA A C 1
ATOM 687 O O . ALA A 1 96 ? -10.721 -3.978 14.180 1.00 75.88 96 ALA A O 1
ATOM 688 N N . GLY A 1 97 ? -11.412 -2.660 15.863 1.00 75.88 97 GLY A N 1
ATOM 689 C CA . GLY A 1 97 ? -11.316 -1.403 15.126 1.00 75.88 97 GLY A CA 1
ATOM 690 C C . GLY A 1 97 ? -9.880 -1.071 14.723 1.00 75.88 97 GLY A C 1
ATOM 691 O O . GLY A 1 97 ? -9.621 -0.823 13.549 1.00 75.88 97 GLY A O 1
ATOM 692 N N . VAL A 1 98 ? -8.931 -1.126 15.663 1.00 75.69 98 VAL A N 1
ATOM 693 C CA . VAL A 1 98 ? -7.504 -0.882 15.377 1.00 75.69 98 VAL A CA 1
ATOM 694 C C . VAL A 1 98 ? -6.963 -1.908 14.384 1.00 75.69 98 VAL A C 1
ATOM 696 O O . VAL A 1 98 ? -6.258 -1.541 13.446 1.00 75.69 98 VAL A O 1
ATOM 699 N N . TRP A 1 99 ? -7.327 -3.180 14.544 1.00 78.62 99 TRP A N 1
ATOM 700 C CA . TRP A 1 99 ? -6.930 -4.241 13.624 1.00 78.62 99 TRP A CA 1
ATOM 701 C C . TRP A 1 99 ? -7.498 -4.026 12.214 1.00 78.62 99 TRP A C 1
ATOM 703 O O . TRP A 1 99 ? -6.760 -4.116 11.235 1.00 78.62 99 TRP A O 1
ATOM 713 N N . GLY A 1 100 ? -8.777 -3.656 12.101 1.00 74.81 100 GLY A N 1
ATOM 714 C CA . GLY A 1 100 ? -9.406 -3.326 10.822 1.00 74.81 100 GLY A CA 1
ATOM 715 C C . GLY A 1 100 ? -8.766 -2.110 10.145 1.00 74.81 100 GLY A C 1
ATOM 716 O O . GLY A 1 100 ? -8.498 -2.143 8.945 1.00 74.81 100 GLY A O 1
ATOM 717 N N . VAL A 1 101 ? -8.446 -1.065 10.915 1.00 75.81 101 VAL A N 1
ATOM 718 C CA . VAL A 1 101 ? -7.726 0.119 10.418 1.00 75.81 101 VAL A CA 1
ATOM 719 C C . VAL A 1 101 ? -6.324 -0.253 9.941 1.00 75.81 101 VAL A C 1
ATOM 721 O O . VAL A 1 101 ? -5.922 0.183 8.868 1.00 75.81 101 VAL A O 1
ATOM 724 N N . GLN A 1 102 ? -5.593 -1.088 10.683 1.00 75.62 102 GLN A N 1
ATOM 725 C CA . GLN A 1 102 ? -4.276 -1.589 10.280 1.00 75.62 102 GLN A CA 1
ATOM 726 C C . GLN A 1 102 ? -4.346 -2.373 8.966 1.00 75.62 102 GLN A C 1
ATOM 728 O O . GLN A 1 102 ? -3.525 -2.144 8.076 1.00 75.62 102 GLN A O 1
ATOM 733 N N . ALA A 1 103 ? -5.323 -3.272 8.832 1.00 76.62 103 ALA A N 1
ATOM 734 C CA . ALA A 1 103 ? -5.522 -4.056 7.619 1.00 76.62 103 ALA A CA 1
ATOM 735 C C . ALA A 1 103 ? -5.843 -3.146 6.424 1.00 76.62 103 ALA A C 1
ATOM 737 O O . ALA A 1 103 ? -5.140 -3.182 5.414 1.00 76.62 103 ALA A O 1
ATOM 738 N N . ALA A 1 104 ? -6.820 -2.248 6.561 1.00 76.38 104 ALA A N 1
ATOM 739 C CA . ALA A 1 104 ? -7.172 -1.294 5.511 1.00 76.38 104 ALA A CA 1
ATOM 740 C C . ALA A 1 104 ? -5.986 -0.389 5.134 1.00 76.38 104 ALA A C 1
ATOM 742 O O . ALA A 1 104 ? -5.671 -0.229 3.956 1.00 76.38 104 ALA A O 1
ATOM 743 N N . ALA A 1 105 ? -5.270 0.145 6.127 1.00 74.88 105 ALA A N 1
ATOM 744 C CA . ALA A 1 105 ? -4.100 0.985 5.907 1.00 74.88 105 ALA A CA 1
ATOM 745 C C . ALA A 1 105 ? -2.979 0.237 5.176 1.00 74.88 105 ALA A C 1
ATOM 747 O O . ALA A 1 105 ? -2.284 0.845 4.371 1.00 74.88 105 ALA A O 1
ATOM 748 N N . SER A 1 106 ? -2.802 -1.066 5.411 1.00 76.19 106 SER A N 1
ATOM 749 C CA . SER A 1 106 ? -1.802 -1.855 4.681 1.00 76.19 106 SER A CA 1
ATOM 750 C C . SER A 1 106 ? -2.125 -2.044 3.196 1.00 76.19 106 SER A C 1
ATOM 752 O O . SER A 1 106 ? -1.198 -2.147 2.399 1.00 76.19 106 SER A O 1
ATOM 754 N N . HIS A 1 107 ? -3.407 -2.019 2.821 1.00 76.94 107 HIS A N 1
ATOM 755 C CA . HIS A 1 107 ? -3.836 -2.074 1.422 1.00 76.94 107 HIS A CA 1
ATOM 756 C C . HIS A 1 107 ? -3.796 -0.7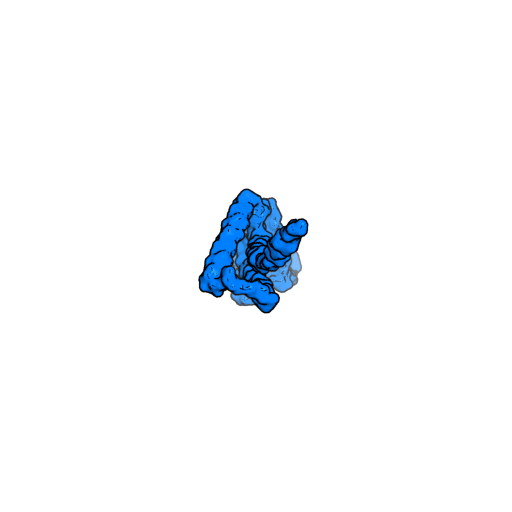09 0.731 1.00 76.94 107 HIS A C 1
ATOM 758 O O . HIS A 1 107 ? -3.522 -0.637 -0.459 1.00 76.94 107 HIS A O 1
ATOM 764 N N . VAL A 1 108 ? -4.055 0.377 1.463 1.00 79.00 108 VAL A N 1
ATOM 765 C CA . VAL A 1 108 ? -4.003 1.739 0.903 1.00 79.00 108 VAL A CA 1
ATOM 766 C C . VAL A 1 108 ? -2.561 2.238 0.795 1.00 79.00 108 VAL A C 1
ATOM 768 O O . VAL A 1 108 ? -2.165 2.799 -0.221 1.00 79.00 108 VAL A O 1
ATOM 771 N N . TYR A 1 109 ? -1.762 2.013 1.836 1.00 80.19 109 TYR A N 1
ATOM 772 C CA . TYR A 1 109 ? -0.376 2.466 1.946 1.00 80.19 109 TYR A CA 1
ATOM 773 C C . TYR A 1 109 ? 0.583 1.294 1.749 1.00 80.19 109 TYR A C 1
ATOM 775 O O . TYR A 1 109 ? 1.407 0.974 2.616 1.00 80.19 109 TYR A O 1
ATOM 783 N N . MET A 1 110 ? 0.437 0.628 0.605 1.00 82.44 110 MET A N 1
ATOM 784 C CA . MET A 1 110 ? 1.311 -0.468 0.204 1.00 82.44 110 MET A CA 1
ATOM 785 C C . MET A 1 110 ? 2.764 0.002 0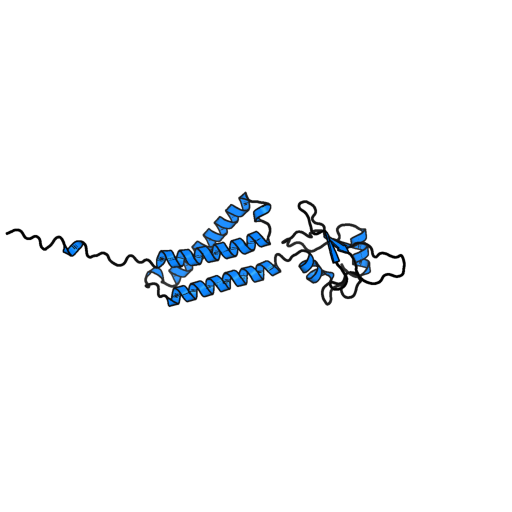.091 1.00 82.44 110 MET A C 1
ATOM 787 O O . MET A 1 110 ? 3.052 1.172 -0.197 1.00 82.44 110 MET A O 1
ATOM 791 N N . SER A 1 111 ? 3.704 -0.915 0.332 1.00 83.56 111 SER A N 1
ATOM 792 C CA . SER A 1 111 ? 5.098 -0.631 0.010 1.00 83.56 111 SER A CA 1
ATOM 793 C C . SER A 1 111 ? 5.263 -0.507 -1.514 1.00 83.56 111 SER A C 1
ATOM 795 O O . SER A 1 111 ? 4.452 -1.054 -2.263 1.00 83.56 111 SER A O 1
ATOM 797 N N . PRO A 1 112 ? 6.302 0.190 -2.003 1.00 85.75 112 PRO A N 1
ATOM 798 C CA . PRO A 1 112 ? 6.535 0.322 -3.441 1.00 85.75 112 PRO A CA 1
ATOM 799 C C . PRO A 1 112 ? 6.678 -1.034 -4.142 1.00 85.75 112 PRO A C 1
ATOM 801 O O . PRO A 1 112 ? 6.202 -1.203 -5.259 1.00 85.75 112 PRO A O 1
ATOM 804 N N . TRP A 1 113 ? 7.263 -2.019 -3.454 1.00 87.31 113 TRP A N 1
ATOM 805 C CA . TRP A 1 113 ? 7.378 -3.381 -3.962 1.00 87.31 113 TRP A CA 1
ATOM 806 C C . TRP A 1 113 ? 6.041 -4.118 -3.968 1.00 87.31 113 TRP A C 1
ATOM 808 O O . TRP A 1 113 ? 5.702 -4.735 -4.967 1.00 87.31 113 TRP A O 1
ATOM 818 N N . ASP A 1 114 ? 5.231 -4.001 -2.914 1.00 88.81 114 ASP A N 1
ATOM 819 C CA . ASP A 1 114 ? 3.900 -4.622 -2.911 1.00 88.81 114 ASP A CA 1
ATOM 820 C C . ASP A 1 114 ? 3.012 -4.042 -4.022 1.00 88.81 114 ASP A C 1
ATOM 822 O O . ASP A 1 114 ? 2.275 -4.787 -4.665 1.00 88.81 114 ASP A O 1
ATOM 826 N N . ARG A 1 115 ? 3.127 -2.732 -4.304 1.00 88.56 115 ARG A N 1
ATOM 827 C CA . ARG A 1 115 ? 2.472 -2.105 -5.466 1.00 88.56 115 ARG A CA 1
ATOM 828 C C . ARG A 1 115 ? 3.008 -2.657 -6.780 1.00 88.56 115 ARG A C 1
ATOM 830 O O . ARG A 1 115 ? 2.223 -2.975 -7.660 1.00 88.56 115 ARG A O 1
ATOM 837 N N . TYR A 1 116 ? 4.323 -2.829 -6.904 1.00 90.00 116 TYR A N 1
ATOM 838 C CA . TYR A 1 116 ? 4.937 -3.441 -8.083 1.00 90.00 116 TYR A CA 1
ATOM 839 C C . TYR A 1 116 ? 4.399 -4.853 -8.345 1.00 90.00 116 TYR A C 1
ATOM 841 O O . TYR A 1 116 ? 4.034 -5.178 -9.476 1.00 90.00 116 TYR A O 1
ATOM 849 N N . VAL A 1 117 ? 4.276 -5.671 -7.298 1.00 90.88 117 VAL A N 1
ATOM 850 C CA . VAL A 1 117 ? 3.647 -6.992 -7.393 1.00 90.88 117 VAL A CA 1
ATOM 851 C C . VAL A 1 117 ? 2.172 -6.864 -7.777 1.00 90.88 117 VAL A C 1
ATOM 853 O O . VAL A 1 117 ? 1.715 -7.559 -8.674 1.00 90.88 117 VAL A O 1
ATOM 856 N N . ALA A 1 118 ? 1.412 -5.975 -7.145 1.00 89.69 118 ALA A N 1
ATOM 857 C CA . ALA A 1 118 ? -0.016 -5.844 -7.422 1.00 89.69 118 ALA A CA 1
ATOM 858 C C . ALA A 1 118 ? -0.317 -5.331 -8.844 1.00 89.69 118 ALA A C 1
ATOM 860 O O . ALA A 1 118 ? -1.265 -5.806 -9.470 1.00 89.69 118 ALA A O 1
ATOM 861 N N . GLU A 1 119 ? 0.476 -4.383 -9.347 1.00 90.44 119 GLU A N 1
ATOM 862 C CA . GLU A 1 119 ? 0.208 -3.637 -10.584 1.00 90.44 119 GLU A CA 1
ATOM 863 C C . GLU A 1 119 ? 0.931 -4.207 -11.811 1.00 90.44 119 GLU A C 1
ATOM 865 O O . GLU A 1 119 ? 0.386 -4.140 -12.909 1.00 90.44 119 GLU A O 1
ATOM 870 N N . LEU A 1 120 ? 2.147 -4.750 -11.658 1.00 91.06 120 LEU A N 1
ATOM 871 C CA . LEU A 1 120 ? 3.028 -5.031 -12.800 1.00 91.06 120 LEU A CA 1
ATOM 872 C C . LEU A 1 120 ? 3.538 -6.474 -12.863 1.00 91.06 120 LEU A C 1
ATOM 874 O O . LEU A 1 120 ? 3.518 -7.055 -13.943 1.00 91.06 120 LEU A O 1
ATOM 878 N N . ALA A 1 121 ? 3.985 -7.061 -11.750 1.00 90.75 121 ALA A N 1
ATOM 879 C CA . ALA A 1 121 ? 4.697 -8.350 -11.760 1.00 90.75 121 ALA A CA 1
ATOM 880 C C . ALA A 1 121 ? 3.953 -9.527 -11.122 1.00 90.75 121 ALA A C 1
ATOM 882 O O . ALA A 1 121 ? 4.430 -10.656 -11.185 1.00 90.75 121 ALA A O 1
ATOM 883 N N . GLY A 1 122 ? 2.806 -9.290 -10.492 1.00 88.88 122 GLY A N 1
ATOM 884 C CA . GLY A 1 122 ? 2.029 -10.335 -9.835 1.00 88.88 122 GLY A CA 1
ATOM 885 C C . GLY A 1 122 ? 1.362 -11.300 -10.816 1.00 88.88 122 GLY A C 1
ATOM 886 O O . GLY A 1 122 ? 1.343 -11.063 -12.024 1.00 88.88 122 GLY A O 1
ATOM 887 N N . PRO A 1 123 ? 0.766 -12.393 -10.311 1.00 88.38 123 PRO A N 1
ATOM 888 C CA . PRO A 1 123 ? 0.107 -13.385 -11.152 1.00 88.38 123 PRO A CA 1
ATOM 889 C C . PRO A 1 123 ? -0.960 -12.754 -12.057 1.00 88.38 123 PRO A C 1
ATOM 891 O O . PRO A 1 123 ? -1.892 -12.114 -11.574 1.00 88.38 123 PRO A O 1
ATOM 894 N N . GLY A 1 124 ? -0.827 -12.949 -13.372 1.00 87.00 124 GLY A N 1
ATOM 895 C CA . GLY A 1 124 ? -1.741 -12.387 -14.372 1.00 87.00 124 GLY A CA 1
ATOM 896 C C . GLY A 1 124 ? -1.441 -10.945 -14.795 1.00 87.00 124 GLY A C 1
ATOM 897 O O . GLY A 1 124 ? -2.162 -10.421 -15.641 1.00 87.00 124 GLY A O 1
ATOM 898 N N . GLN A 1 125 ? -0.390 -10.320 -14.253 1.00 92.50 125 GLN A N 1
ATOM 899 C CA . GLN A 1 125 ? 0.086 -9.011 -14.699 1.00 92.50 125 GLN A CA 1
ATOM 900 C C . GLN A 1 125 ? 1.083 -9.121 -15.859 1.00 92.50 125 GLN A C 1
ATOM 902 O O . GLN A 1 125 ? 1.590 -10.195 -16.177 1.00 92.50 125 GLN A O 1
ATOM 907 N N . CYS A 1 126 ? 1.361 -7.993 -16.509 1.00 92.00 126 CYS A N 1
ATOM 908 C CA . CYS A 1 126 ? 2.139 -7.941 -17.749 1.00 92.00 126 CYS A CA 1
ATOM 909 C C . CYS A 1 126 ? 3.612 -8.366 -17.602 1.00 92.00 126 CYS A C 1
ATOM 911 O O . CYS A 1 126 ? 4.189 -8.888 -18.551 1.00 92.00 126 CYS A O 1
ATOM 913 N N . LEU A 1 127 ? 4.225 -8.187 -16.426 1.00 90.31 127 LEU A N 1
ATOM 914 C CA . LEU A 1 127 ? 5.593 -8.641 -16.147 1.00 90.31 127 LEU A CA 1
ATOM 915 C C . LEU A 1 127 ? 5.644 -10.046 -15.528 1.00 90.31 127 LEU A C 1
ATOM 917 O O . LEU A 1 127 ? 6.740 -10.534 -15.236 1.00 90.31 127 LEU A O 1
ATOM 921 N N . ALA A 1 128 ? 4.503 -10.720 -15.348 1.00 89.62 128 ALA A N 1
ATOM 922 C CA . ALA A 1 128 ? 4.477 -12.101 -14.877 1.00 89.62 128 ALA A CA 1
ATOM 923 C C . ALA A 1 128 ? 5.204 -13.021 -15.870 1.00 89.62 128 ALA A C 1
ATOM 925 O O . ALA A 1 128 ? 5.045 -12.881 -17.083 1.00 89.62 128 ALA A O 1
ATOM 926 N N . ALA A 1 129 ? 6.000 -13.969 -15.366 1.00 86.06 129 ALA A N 1
ATOM 927 C CA . ALA A 1 129 ? 6.827 -14.864 -16.183 1.00 86.06 129 ALA A CA 1
ATOM 928 C C . ALA A 1 129 ? 7.858 -14.159 -17.095 1.00 86.06 129 ALA A C 1
ATOM 930 O O . ALA A 1 129 ? 8.357 -14.751 -18.055 1.00 86.06 129 ALA A O 1
ATOM 931 N N . THR A 1 130 ? 8.217 -12.909 -16.792 1.00 86.94 130 THR A N 1
ATOM 932 C CA . THR A 1 130 ? 9.323 -12.195 -17.447 1.00 86.94 130 THR A CA 1
ATOM 933 C C . THR A 1 130 ? 10.572 -12.194 -16.554 1.00 86.94 130 THR A C 1
ATOM 935 O O . THR A 1 130 ? 10.489 -12.536 -15.373 1.00 86.94 130 THR A O 1
ATOM 938 N N . PRO A 1 131 ? 11.744 -11.750 -17.049 1.00 86.88 131 PRO A N 1
ATOM 939 C CA . PRO A 1 131 ? 12.915 -11.504 -16.198 1.00 86.88 131 PRO A CA 1
ATOM 940 C C . PRO A 1 131 ? 12.664 -10.489 -15.069 1.00 86.88 131 PRO A C 1
ATOM 942 O O . PRO A 1 131 ? 13.458 -10.402 -14.134 1.00 86.88 131 PRO A O 1
ATOM 945 N N . TYR A 1 132 ? 11.570 -9.723 -15.156 1.00 87.50 132 TYR A N 1
ATOM 946 C CA . TYR A 1 132 ? 11.128 -8.764 -14.148 1.00 87.50 132 TYR A CA 1
ATOM 947 C C . TYR A 1 132 ? 10.064 -9.344 -13.192 1.00 87.50 132 TYR A C 1
ATOM 949 O O . TYR A 1 132 ? 9.568 -8.629 -12.326 1.00 87.50 132 TYR A O 1
ATOM 957 N N . ASP A 1 133 ? 9.705 -10.625 -13.299 1.00 87.94 133 ASP A N 1
ATOM 958 C CA . ASP A 1 133 ? 8.770 -11.268 -12.368 1.00 87.94 133 ASP A CA 1
ATOM 959 C C . ASP A 1 133 ? 9.304 -11.210 -10.926 1.00 87.94 133 ASP A C 1
ATOM 961 O O . ASP A 1 133 ? 10.506 -11.238 -10.685 1.00 87.94 133 ASP A O 1
ATOM 965 N N . THR A 1 134 ? 8.402 -11.190 -9.955 1.00 85.19 134 THR A N 1
ATOM 966 C CA . THR A 1 134 ? 8.640 -11.230 -8.508 1.00 85.19 134 THR A CA 1
ATOM 967 C C . THR A 1 134 ? 9.614 -12.306 -8.024 1.00 85.19 134 THR A C 1
ATOM 969 O O . THR A 1 134 ? 10.263 -12.113 -6.999 1.00 85.19 134 THR A O 1
ATOM 972 N N . VAL A 1 135 ? 9.724 -13.432 -8.738 1.00 83.25 135 VAL A N 1
ATOM 973 C CA . VAL A 1 135 ? 10.632 -14.542 -8.394 1.00 83.25 135 VAL A CA 1
ATOM 974 C C . VAL A 1 135 ? 12.059 -14.300 -8.894 1.00 83.25 135 VAL A C 1
ATOM 976 O O . VAL A 1 135 ? 13.015 -14.791 -8.296 1.00 83.25 135 VAL A O 1
ATOM 979 N N . ALA A 1 136 ? 12.209 -13.571 -10.000 1.00 78.44 136 ALA A N 1
ATOM 980 C CA . ALA A 1 136 ? 13.491 -13.348 -10.661 1.00 78.44 136 ALA A CA 1
ATOM 981 C C . ALA A 1 136 ? 14.071 -11.968 -10.329 1.00 78.44 136 ALA A C 1
ATOM 983 O O . ALA A 1 136 ? 15.269 -11.835 -10.093 1.00 78.44 136 ALA A O 1
ATOM 984 N N . ALA A 1 137 ? 13.228 -10.942 -10.303 1.00 80.81 137 ALA A N 1
ATOM 985 C CA . ALA A 1 137 ? 13.632 -9.570 -10.096 1.00 80.81 137 ALA A CA 1
ATOM 986 C C . ALA A 1 137 ? 14.072 -9.299 -8.658 1.00 80.81 137 ALA A C 1
ATOM 988 O O . ALA A 1 137 ? 13.516 -9.817 -7.691 1.00 80.81 137 ALA A O 1
ATOM 989 N N . SER A 1 138 ? 15.041 -8.401 -8.526 1.00 77.25 138 SER A N 1
ATOM 990 C CA . SER A 1 138 ? 15.473 -7.853 -7.245 1.00 77.25 138 SER A CA 1
ATOM 991 C C . SER A 1 138 ? 15.367 -6.333 -7.261 1.00 77.25 138 SER A C 1
ATOM 993 O O . SER A 1 138 ? 15.617 -5.685 -8.277 1.00 77.25 138 SER A O 1
ATOM 995 N N . VAL A 1 139 ? 14.983 -5.749 -6.128 1.00 72.19 139 VAL A N 1
ATOM 996 C CA . VAL A 1 139 ? 15.022 -4.293 -5.937 1.00 72.19 139 VAL A CA 1
ATOM 997 C C . VAL A 1 139 ? 16.373 -3.928 -5.360 1.00 72.19 139 VAL A C 1
ATOM 999 O O . VAL A 1 139 ? 16.742 -4.429 -4.297 1.00 72.19 139 VAL A O 1
ATOM 1002 N N . VAL A 1 140 ? 17.093 -3.039 -6.039 1.00 61.12 140 VAL A N 1
ATOM 1003 C CA . VAL A 1 140 ? 18.413 -2.578 -5.580 1.00 61.12 140 VAL A CA 1
ATOM 1004 C C . VAL A 1 140 ? 18.306 -1.231 -4.875 1.00 61.12 140 VAL A C 1
ATOM 1006 O O . VAL A 1 140 ? 18.923 -1.045 -3.827 1.00 61.12 140 VAL A O 1
ATOM 1009 N N . THR A 1 141 ? 17.473 -0.317 -5.378 1.00 64.06 141 THR A N 1
ATOM 1010 C CA . THR A 1 141 ? 17.245 0.988 -4.748 1.00 64.06 141 THR A CA 1
ATOM 1011 C C . THR A 1 141 ? 15.772 1.193 -4.413 1.00 64.06 141 THR A C 1
ATOM 1013 O O . THR A 1 141 ? 14.871 1.020 -5.234 1.00 64.06 141 THR A O 1
ATOM 1016 N N . TRP A 1 142 ? 15.540 1.555 -3.154 1.00 60.12 142 TRP A N 1
ATOM 1017 C CA . TRP A 1 142 ? 14.255 2.025 -2.650 1.00 60.12 142 TRP A CA 1
ATOM 1018 C C . TRP A 1 142 ? 14.262 3.549 -2.677 1.00 60.12 142 TRP A C 1
ATOM 1020 O O . TRP A 1 142 ? 15.328 4.138 -2.476 1.00 60.12 142 TRP A O 1
ATOM 1030 N N . SER A 1 143 ? 13.093 4.177 -2.859 1.00 59.97 143 SER A N 1
ATOM 1031 C CA . SER A 1 143 ? 12.978 5.637 -2.834 1.00 59.97 143 SER A CA 1
ATOM 1032 C C . SER A 1 143 ? 13.679 6.194 -1.593 1.00 59.97 143 SER A C 1
ATOM 1034 O O . SER A 1 143 ? 13.275 5.908 -0.457 1.00 59.97 143 SER A O 1
ATOM 1036 N N . THR A 1 144 ? 14.750 6.954 -1.792 1.00 57.38 144 THR A N 1
ATOM 1037 C CA . THR A 1 144 ? 15.403 7.700 -0.712 1.00 57.38 144 THR A CA 1
ATOM 1038 C C . THR A 1 144 ? 14.805 9.099 -0.673 1.00 57.38 144 THR A C 1
ATOM 1040 O O . THR A 1 144 ? 14.168 9.536 -1.624 1.00 57.38 144 THR A O 1
ATOM 1043 N N . ARG A 1 145 ? 14.913 9.802 0.457 1.00 54.91 145 ARG A N 1
ATOM 1044 C CA . ARG A 1 145 ? 14.250 11.102 0.650 1.00 54.91 145 ARG A CA 1
ATOM 1045 C C . ARG A 1 145 ? 14.702 12.090 -0.441 1.00 54.91 145 ARG A C 1
ATOM 1047 O O . ARG A 1 145 ? 15.848 12.527 -0.412 1.00 54.91 145 ARG A O 1
ATOM 1054 N N . GLY A 1 146 ? 13.810 12.422 -1.379 1.00 58.16 146 GLY A N 1
ATOM 1055 C CA . GLY A 1 146 ? 14.096 13.275 -2.542 1.00 58.16 146 GLY A CA 1
ATOM 1056 C C . GLY A 1 146 ? 14.278 12.541 -3.879 1.00 58.16 146 GLY A C 1
ATOM 1057 O O . GLY A 1 146 ? 14.408 13.208 -4.902 1.00 58.16 146 GLY A O 1
ATOM 1058 N N . ASP A 1 147 ? 14.255 11.205 -3.893 1.00 69.62 147 ASP A N 1
ATOM 1059 C CA . ASP A 1 147 ? 14.219 10.393 -5.108 1.00 69.62 147 ASP A CA 1
ATOM 1060 C C . ASP A 1 147 ? 13.071 9.373 -5.039 1.00 69.62 147 ASP A C 1
ATOM 1062 O O . ASP A 1 147 ? 13.181 8.326 -4.402 1.00 69.62 147 ASP A O 1
ATOM 1066 N N . ASP A 1 148 ? 11.963 9.679 -5.718 1.00 81.88 148 ASP A N 1
ATOM 1067 C CA . ASP A 1 148 ? 10.742 8.858 -5.755 1.00 81.88 148 ASP A CA 1
ATOM 1068 C C . ASP A 1 148 ? 10.837 7.698 -6.759 1.00 81.88 148 ASP A C 1
ATOM 1070 O O . ASP A 1 148 ? 9.816 7.199 -7.255 1.00 81.88 148 ASP A O 1
ATOM 1074 N N . ARG A 1 149 ? 12.062 7.303 -7.116 1.00 86.62 149 ARG A N 1
ATOM 1075 C CA . ARG A 1 149 ? 12.336 6.242 -8.080 1.00 86.62 149 ARG A CA 1
ATOM 1076 C C . ARG A 1 149 ? 12.662 4.917 -7.396 1.00 86.62 149 ARG A C 1
ATOM 1078 O O . ARG A 1 149 ? 13.196 4.868 -6.292 1.00 86.62 149 ARG A O 1
ATOM 1085 N N . MET A 1 150 ? 12.318 3.835 -8.081 1.00 88.19 150 MET A N 1
ATOM 1086 C CA . MET A 1 150 ? 12.657 2.462 -7.731 1.00 88.19 150 MET A CA 1
ATOM 1087 C C . MET A 1 150 ? 13.311 1.799 -8.932 1.00 88.19 150 MET A C 1
ATOM 1089 O O . MET A 1 150 ? 12.770 1.838 -10.040 1.00 88.19 150 MET A O 1
ATOM 1093 N N . GLU A 1 151 ? 14.460 1.177 -8.691 1.00 89.19 151 GLU A N 1
ATOM 1094 C CA . GLU A 1 151 ? 15.152 0.352 -9.675 1.00 89.19 151 GLU A CA 1
ATOM 1095 C C . GLU A 1 151 ? 14.806 -1.112 -9.472 1.00 89.19 151 GLU A C 1
ATOM 1097 O O . GLU A 1 151 ? 15.137 -1.719 -8.447 1.00 89.19 151 GLU A O 1
ATOM 1102 N N . VAL A 1 152 ? 14.185 -1.689 -10.493 1.00 88.19 152 VAL A N 1
ATOM 1103 C CA . VAL A 1 152 ? 13.918 -3.117 -10.565 1.00 88.19 152 VAL A CA 1
ATOM 1104 C C . VAL A 1 152 ? 14.959 -3.747 -11.476 1.00 88.19 152 VAL A C 1
ATOM 1106 O O . VAL A 1 152 ? 15.008 -3.492 -12.684 1.00 88.19 152 VAL A O 1
ATOM 1109 N N . TRP A 1 153 ? 15.809 -4.568 -10.870 1.00 87.19 153 TRP A N 1
ATOM 1110 C CA . TRP A 1 153 ? 16.847 -5.303 -11.564 1.00 87.19 153 TRP A CA 1
ATOM 1111 C C . TRP A 1 153 ? 16.304 -6.670 -11.979 1.00 87.19 153 TRP A C 1
ATOM 1113 O O . TRP A 1 153 ? 15.841 -7.428 -11.124 1.00 87.19 153 TRP A O 1
ATOM 1123 N N . PRO A 1 154 ? 16.343 -6.993 -13.276 1.00 86.25 154 PRO A N 1
ATOM 1124 C CA . PRO A 1 154 ? 15.872 -8.271 -13.785 1.00 86.25 154 PRO A CA 1
ATOM 1125 C C . PRO A 1 154 ? 16.767 -9.411 -13.299 1.00 86.25 154 PRO A C 1
ATOM 1127 O O . PRO A 1 154 ? 17.984 -9.250 -13.179 1.00 86.25 154 PRO A O 1
ATOM 1130 N N . GLY A 1 155 ? 16.173 -10.577 -13.074 1.00 75.75 155 GLY A N 1
ATOM 1131 C CA . GLY A 1 155 ? 16.915 -11.802 -12.794 1.00 75.75 155 GLY A CA 1
ATOM 1132 C C . GLY A 1 155 ? 16.810 -12.831 -13.907 1.00 75.75 155 GLY A C 1
ATOM 1133 O O . GLY A 1 155 ? 16.070 -12.678 -14.876 1.00 75.75 155 GLY A O 1
ATOM 1134 N N . GLY A 1 156 ? 17.552 -13.921 -13.731 1.00 68.19 156 GLY A N 1
ATOM 1135 C CA . GLY A 1 156 ? 17.539 -15.067 -14.632 1.00 68.19 156 GLY A CA 1
ATOM 1136 C C . GLY A 1 156 ? 18.761 -15.159 -15.553 1.00 68.19 156 GLY A C 1
ATOM 1137 O O . GLY A 1 156 ? 19.567 -14.230 -15.653 1.00 68.19 156 GLY A O 1
ATOM 1138 N N . PRO A 1 157 ? 18.949 -16.323 -16.195 1.00 56.69 157 PRO A N 1
ATOM 1139 C CA . PRO A 1 157 ? 20.097 -16.575 -17.049 1.00 56.69 157 PRO A CA 1
ATOM 1140 C C . 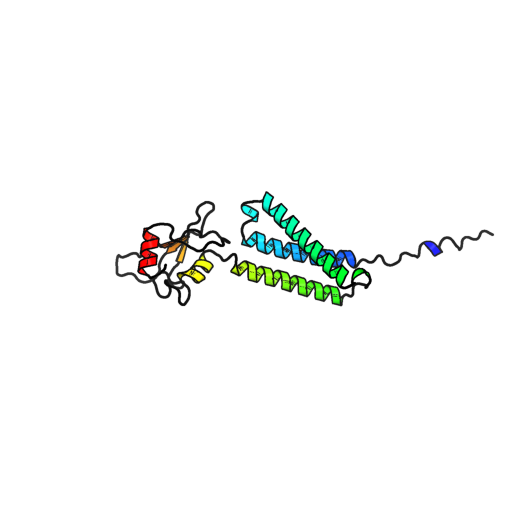PRO A 1 157 ? 19.971 -15.798 -18.361 1.00 56.69 1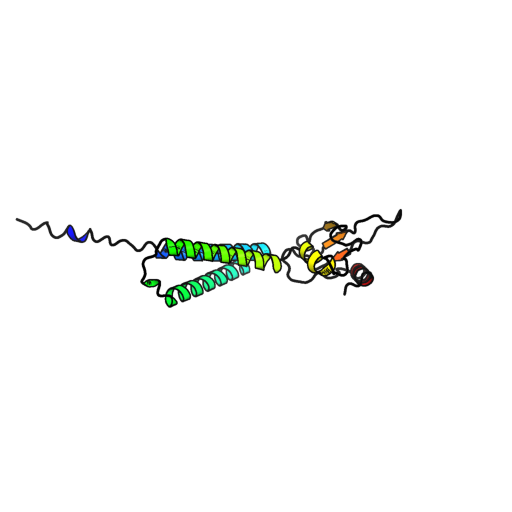57 PRO A C 1
ATOM 1142 O O . PRO A 1 157 ? 19.074 -16.035 -19.167 1.00 56.69 157 PRO A O 1
ATOM 1145 N N . LEU A 1 158 ? 20.919 -14.899 -18.600 1.00 61.28 158 LEU A N 1
ATOM 1146 C CA . LEU A 1 158 ? 21.082 -14.243 -19.889 1.00 61.28 158 LEU A CA 1
ATOM 1147 C C . LEU A 1 158 ? 21.976 -15.079 -20.822 1.00 61.28 158 LEU A C 1
ATOM 1149 O O . LEU A 1 158 ? 22.903 -15.754 -20.359 1.00 61.28 158 LEU A O 1
ATOM 1153 N N . PRO A 1 159 ? 21.770 -15.003 -22.150 1.00 58.91 159 PRO A N 1
ATOM 1154 C CA . PRO A 1 159 ? 22.771 -15.450 -23.112 1.00 58.91 159 PRO A CA 1
ATOM 1155 C C . PRO A 1 159 ? 24.105 -14.750 -22.817 1.00 58.91 159 PRO A C 1
ATOM 1157 O O . PRO A 1 159 ? 24.112 -13.549 -22.535 1.00 58.91 159 PRO A O 1
ATOM 1160 N N . LYS A 1 160 ? 25.225 -15.489 -22.881 1.00 59.00 160 LYS A N 1
ATOM 1161 C CA . LYS A 1 160 ? 26.568 -14.985 -22.531 1.00 59.00 160 LYS A CA 1
ATOM 1162 C C . LYS A 1 160 ? 26.803 -13.572 -23.086 1.00 59.00 160 LYS A C 1
ATOM 1164 O O . LYS A 1 160 ? 26.811 -13.378 -24.299 1.00 59.00 160 LYS A O 1
ATOM 1169 N N . GLY A 1 161 ? 27.016 -12.614 -22.183 1.00 58.78 161 GLY A N 1
ATOM 1170 C CA . GLY A 1 161 ? 27.396 -11.237 -22.510 1.00 58.78 161 GLY A CA 1
ATOM 1171 C C . GLY A 1 161 ? 26.249 -10.242 -22.709 1.00 58.78 161 GLY A C 1
ATOM 1172 O O . GLY A 1 161 ? 26.526 -9.104 -23.076 1.00 58.78 161 GLY A O 1
ATOM 1173 N N . ARG A 1 162 ? 24.984 -10.618 -22.476 1.00 62.78 162 ARG A N 1
ATOM 1174 C CA . ARG A 1 162 ? 23.873 -9.653 -22.435 1.00 62.78 162 ARG A CA 1
ATOM 1175 C C . ARG A 1 162 ? 23.460 -9.372 -20.997 1.00 62.78 162 ARG A C 1
ATOM 1177 O O . ARG A 1 162 ? 23.419 -10.290 -20.188 1.00 62.78 162 ARG A O 1
ATOM 1184 N N . THR A 1 163 ? 23.104 -8.124 -20.722 1.00 68.19 163 THR A N 1
ATOM 1185 C CA . THR A 1 163 ? 22.467 -7.688 -19.474 1.00 68.19 163 THR A CA 1
ATOM 1186 C C . THR A 1 163 ? 21.073 -7.193 -19.833 1.00 68.19 163 THR A C 1
ATOM 1188 O O . THR A 1 163 ? 20.922 -6.447 -20.802 1.00 68.19 163 THR A O 1
ATOM 1191 N N . HIS A 1 164 ? 20.044 -7.622 -19.105 1.00 77.31 164 HIS A N 1
ATOM 1192 C CA . HIS A 1 164 ? 18.725 -7.011 -19.251 1.00 77.31 164 HIS A CA 1
ATOM 1193 C C . HIS A 1 164 ? 18.785 -5.575 -18.687 1.00 77.31 164 HIS A C 1
ATOM 1195 O O . HIS A 1 164 ? 19.456 -5.360 -17.674 1.00 77.31 164 HIS A O 1
ATOM 1201 N N . PRO A 1 165 ? 18.138 -4.589 -19.334 1.00 86.12 165 PRO A N 1
ATOM 1202 C CA . PRO A 1 165 ? 18.162 -3.205 -18.864 1.00 86.12 165 PRO A CA 1
ATOM 1203 C C . PRO A 1 165 ? 17.471 -3.070 -17.499 1.00 86.12 165 PRO A C 1
ATOM 1205 O O . PRO A 1 165 ? 16.566 -3.834 -17.171 1.00 86.12 165 PRO A O 1
ATOM 1208 N N . VAL A 1 166 ? 17.875 -2.094 -16.693 1.00 87.56 166 VAL A N 1
ATOM 1209 C CA . VAL A 1 166 ? 17.205 -1.809 -15.414 1.00 87.56 166 VAL A CA 1
ATOM 1210 C C . VAL A 1 166 ? 15.857 -1.146 -15.692 1.00 87.56 166 VAL A C 1
ATOM 1212 O O . VAL A 1 166 ? 15.774 -0.238 -16.519 1.00 87.56 166 VAL A O 1
ATOM 1215 N N . LEU A 1 167 ? 14.803 -1.587 -15.004 1.00 89.06 167 LEU A N 1
ATOM 1216 C CA . LEU A 1 167 ? 13.491 -0.952 -15.078 1.00 89.06 167 LEU A CA 1
ATOM 1217 C C . LEU A 1 167 ? 13.399 0.135 -13.998 1.00 89.06 167 LEU A C 1
ATOM 1219 O O . LEU A 1 167 ? 13.452 -0.162 -12.805 1.00 89.06 167 LEU A O 1
ATOM 1223 N N . LEU A 1 168 ? 13.249 1.391 -14.421 1.00 91.31 168 LEU A N 1
ATOM 1224 C CA . LEU A 1 168 ? 13.122 2.546 -13.535 1.00 91.31 168 LEU A CA 1
ATOM 1225 C C . LEU A 1 168 ? 11.657 2.970 -13.422 1.00 91.31 168 LEU A C 1
ATOM 1227 O O . LEU A 1 168 ? 11.043 3.442 -14.385 1.00 91.31 168 LEU A O 1
ATOM 1231 N N . LEU A 1 169 ? 11.113 2.860 -12.215 1.00 91.06 169 LEU A N 1
ATOM 1232 C CA . LEU A 1 169 ? 9.746 3.258 -11.891 1.00 91.06 169 LEU A CA 1
ATOM 1233 C C . LEU A 1 169 ? 9.756 4.505 -11.010 1.00 91.06 169 LEU A C 1
ATOM 1235 O O . LEU A 1 169 ? 10.600 4.626 -10.134 1.00 91.06 169 LEU A O 1
ATOM 1239 N N . LYS A 1 170 ? 8.832 5.437 -11.240 1.00 90.62 170 LYS A N 1
ATOM 1240 C CA . LYS A 1 170 ? 8.582 6.622 -10.404 1.00 90.62 170 LYS A CA 1
ATOM 1241 C C . LYS A 1 170 ? 7.318 6.437 -9.565 1.00 90.62 170 LYS A C 1
ATOM 1243 O O . LYS A 1 170 ? 6.566 5.485 -9.776 1.00 90.62 170 LYS A O 1
ATOM 1248 N N . ASN A 1 171 ? 7.064 7.382 -8.659 1.00 87.50 171 ASN A N 1
ATOM 1249 C CA . ASN A 1 171 ? 6.014 7.305 -7.635 1.00 87.50 171 ASN A CA 1
ATOM 1250 C C . ASN A 1 171 ? 6.235 6.137 -6.661 1.00 87.50 171 ASN A C 1
ATOM 1252 O O . ASN A 1 171 ? 5.300 5.631 -6.039 1.00 87.50 171 ASN A O 1
ATOM 1256 N N . ALA A 1 172 ? 7.482 5.702 -6.499 1.00 85.62 172 ALA A N 1
ATOM 1257 C CA . ALA A 1 172 ? 7.857 4.604 -5.625 1.00 85.62 172 ALA A CA 1
ATOM 1258 C C . ALA A 1 172 ? 8.001 5.043 -4.159 1.00 85.62 172 ALA A C 1
ATOM 1260 O O . ALA A 1 172 ? 8.807 4.492 -3.419 1.00 85.62 172 ALA A O 1
ATOM 1261 N N . VAL A 1 173 ? 7.201 6.019 -3.724 1.00 83.75 173 VAL A N 1
ATOM 1262 C CA . VAL A 1 173 ? 7.213 6.540 -2.355 1.00 83.75 173 VAL A CA 1
ATOM 1263 C C . VAL A 1 173 ? 6.616 5.509 -1.403 1.00 83.75 173 V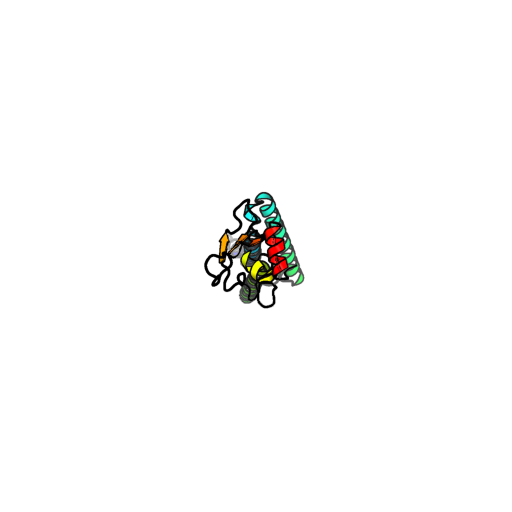AL A C 1
ATOM 1265 O O . VAL A 1 173 ? 5.567 4.903 -1.682 1.00 83.75 173 VAL A O 1
ATOM 1268 N N . ARG A 1 174 ? 7.267 5.302 -0.257 1.00 77.69 174 ARG A N 1
ATOM 1269 C CA . ARG A 1 174 ? 6.777 4.403 0.791 1.00 77.69 174 ARG A CA 1
ATOM 1270 C C . ARG A 1 174 ? 5.482 4.953 1.391 1.00 77.69 174 ARG A C 1
ATOM 1272 O O . ARG A 1 174 ? 5.473 6.036 1.953 1.00 77.69 174 ARG A O 1
ATOM 1279 N N . GLY A 1 175 ? 4.390 4.198 1.278 1.00 72.94 175 GLY A N 1
ATOM 1280 C CA . GLY A 1 175 ? 3.069 4.697 1.672 1.00 72.94 175 GLY A CA 1
ATOM 1281 C C . GLY A 1 175 ? 2.475 5.714 0.691 1.00 72.94 175 GLY A C 1
ATOM 1282 O O . GLY A 1 175 ? 1.488 6.362 1.011 1.00 72.94 175 GLY A O 1
ATOM 1283 N N . GLY A 1 176 ? 3.043 5.854 -0.510 1.00 79.62 176 GLY A N 1
ATOM 1284 C CA . GLY A 1 176 ? 2.378 6.548 -1.610 1.00 79.62 176 GLY A CA 1
ATOM 1285 C C . GLY A 1 176 ? 1.094 5.831 -2.046 1.00 79.62 176 GLY A C 1
ATOM 1286 O O . GLY A 1 176 ? 0.954 4.619 -1.887 1.00 79.62 176 GLY A O 1
ATOM 1287 N N . THR A 1 177 ? 0.161 6.585 -2.619 1.00 81.19 177 THR A N 1
ATOM 1288 C CA . THR A 1 177 ? -1.103 6.067 -3.179 1.00 81.19 177 THR A CA 1
ATOM 1289 C C . THR A 1 177 ? -1.168 6.192 -4.700 1.00 81.19 177 THR A C 1
ATOM 1291 O O . THR A 1 177 ? -2.139 5.765 -5.318 1.00 81.19 177 THR A O 1
ATOM 1294 N N . HIS A 1 178 ? -0.147 6.793 -5.314 1.00 86.38 178 HIS A N 1
ATOM 1295 C CA . HIS A 1 178 ? -0.062 6.931 -6.760 1.00 86.38 178 HIS A CA 1
ATOM 1296 C C . HIS A 1 178 ? 0.440 5.633 -7.406 1.00 86.38 178 HIS A C 1
ATOM 1298 O O . HIS A 1 178 ? 1.364 5.016 -6.864 1.00 86.38 178 HIS A O 1
ATOM 1304 N N . PRO A 1 179 ? -0.126 5.252 -8.568 1.00 86.38 179 PRO A N 1
ATOM 1305 C CA . PRO A 1 179 ? 0.319 4.077 -9.301 1.00 86.38 179 PRO A CA 1
ATOM 1306 C C . PRO A 1 179 ? 1.763 4.254 -9.767 1.00 86.38 179 PRO A C 1
ATOM 1308 O O . PRO A 1 179 ? 2.228 5.381 -10.019 1.00 86.38 179 PRO A O 1
ATOM 1311 N N . LEU A 1 180 ? 2.466 3.132 -9.886 1.00 89.56 180 LEU A N 1
ATOM 1312 C CA . LEU A 1 180 ? 3.822 3.116 -10.413 1.00 89.56 180 LEU A CA 1
ATOM 1313 C C . LEU A 1 180 ? 3.789 3.482 -11.895 1.00 89.56 180 LEU A C 1
ATOM 1315 O O . LEU A 1 180 ? 2.939 3.039 -12.661 1.00 89.56 180 LEU A O 1
ATOM 1319 N N . ALA A 1 181 ? 4.730 4.324 -12.302 1.00 90.94 181 ALA A N 1
ATOM 1320 C CA . ALA A 1 181 ? 4.827 4.789 -13.678 1.00 90.94 181 ALA A CA 1
ATOM 1321 C C . ALA A 1 181 ? 6.274 4.684 -14.166 1.00 90.94 181 ALA A C 1
ATOM 1323 O O . ALA A 1 181 ? 7.190 4.716 -13.345 1.00 90.94 181 ALA A O 1
ATOM 1324 N N . PRO A 1 182 ? 6.525 4.613 -15.481 1.00 92.25 182 PRO A N 1
ATOM 1325 C CA . PRO A 1 182 ? 7.886 4.666 -15.997 1.00 92.25 182 PRO A CA 1
ATOM 1326 C C . PRO A 1 182 ? 8.548 6.002 -15.630 1.00 92.25 182 PRO A C 1
ATOM 1328 O O . PRO A 1 182 ? 7.956 7.076 -15.796 1.00 92.25 182 PRO A O 1
ATOM 1331 N N . ALA A 1 183 ? 9.780 5.938 -15.120 1.00 90.94 183 ALA A N 1
ATOM 1332 C CA . ALA A 1 183 ? 10.553 7.123 -14.753 1.00 90.94 183 ALA A CA 1
ATOM 1333 C C . ALA A 1 183 ? 11.199 7.808 -15.969 1.00 90.94 183 ALA A C 1
ATOM 1335 O O . ALA A 1 183 ? 11.400 9.020 -15.953 1.00 90.94 183 ALA A O 1
ATOM 1336 N N . ASN A 1 184 ? 11.512 7.044 -17.019 1.00 91.19 184 ASN A N 1
ATOM 1337 C CA . ASN A 1 184 ? 12.124 7.522 -18.257 1.00 91.19 184 ASN A CA 1
ATOM 1338 C C . ASN A 1 184 ? 11.517 6.830 -19.495 1.00 91.19 184 ASN A C 1
ATOM 1340 O O . ASN A 1 184 ? 10.751 5.870 -19.379 1.00 91.19 184 ASN A O 1
ATOM 1344 N N . GLU A 1 185 ? 11.855 7.335 -20.685 1.00 92.38 185 GLU A N 1
ATOM 1345 C CA . GLU A 1 185 ? 11.355 6.794 -21.958 1.00 92.38 185 GLU A CA 1
ATOM 1346 C C . GLU A 1 185 ? 11.835 5.354 -22.198 1.00 92.38 185 GLU A C 1
ATOM 1348 O O . GLU A 1 185 ? 11.067 4.523 -22.668 1.00 92.38 185 GLU A O 1
ATOM 1353 N N . GLU A 1 186 ? 13.059 5.013 -21.788 1.00 92.50 186 GLU A N 1
ATOM 1354 C CA . GLU A 1 186 ? 13.586 3.644 -21.891 1.00 92.50 186 GLU A CA 1
ATOM 1355 C C . GLU A 1 186 ? 12.738 2.638 -21.104 1.00 92.50 186 GLU A C 1
ATOM 1357 O O . GLU A 1 186 ? 12.360 1.597 -21.637 1.00 92.50 186 GLU A O 1
ATOM 1362 N N . SER A 1 187 ? 12.365 2.971 -19.864 1.00 91.94 187 SER A N 1
ATOM 1363 C CA . SER A 1 187 ? 11.489 2.131 -19.039 1.00 91.94 187 SER A CA 1
ATOM 1364 C C . SER A 1 187 ? 10.082 2.047 -19.613 1.00 91.94 187 SER A C 1
ATOM 1366 O O . SER A 1 187 ? 9.451 1.000 -19.523 1.00 91.94 187 SER A O 1
ATOM 1368 N N . ARG A 1 188 ? 9.584 3.121 -20.240 1.00 93.81 188 ARG A N 1
ATOM 1369 C CA . ARG A 1 188 ? 8.296 3.094 -20.945 1.00 93.81 188 ARG A CA 1
ATOM 1370 C C . ARG A 1 188 ? 8.335 2.127 -22.126 1.00 93.81 188 ARG A C 1
ATOM 1372 O O . ARG A 1 188 ? 7.438 1.302 -22.254 1.00 93.81 188 ARG A O 1
ATOM 1379 N N . ILE A 1 189 ? 9.368 2.209 -22.962 1.00 93.88 189 ILE A N 1
ATOM 1380 C CA . ILE A 1 189 ? 9.554 1.314 -24.112 1.00 93.88 189 ILE A CA 1
ATOM 1381 C C . ILE A 1 189 ? 9.696 -0.136 -23.640 1.00 93.88 189 ILE A C 1
ATOM 1383 O O . ILE A 1 189 ? 9.099 -1.034 -24.231 1.00 93.88 189 ILE A O 1
ATOM 1387 N N . LEU A 1 190 ? 10.445 -0.361 -22.560 1.00 91.38 190 LEU A N 1
ATOM 1388 C CA . LEU A 1 190 ? 10.627 -1.673 -21.949 1.00 91.38 190 LEU A CA 1
ATOM 1389 C C . LEU A 1 190 ? 9.306 -2.246 -21.418 1.00 91.38 190 LEU A C 1
ATOM 1391 O O . LEU A 1 190 ? 8.968 -3.379 -21.724 1.00 91.38 190 LEU A O 1
ATOM 1395 N N . LEU A 1 191 ? 8.525 -1.468 -20.669 1.00 92.62 191 LEU A N 1
ATOM 1396 C CA . LEU A 1 191 ? 7.200 -1.886 -20.200 1.00 92.62 191 LEU A CA 1
ATOM 1397 C C . LEU A 1 191 ? 6.269 -2.209 -21.377 1.00 92.62 191 LEU A C 1
ATOM 1399 O O . LEU A 1 191 ? 5.602 -3.242 -21.378 1.00 92.62 191 LEU A O 1
ATOM 1403 N N . HIS A 1 192 ? 6.283 -1.372 -22.415 1.00 93.62 192 HIS A N 1
ATOM 1404 C CA . HIS A 1 192 ? 5.470 -1.580 -23.607 1.00 93.62 192 HIS A CA 1
ATOM 1405 C C . HIS A 1 192 ? 5.893 -2.827 -24.402 1.00 93.62 192 HIS A C 1
ATOM 1407 O O . HIS A 1 192 ? 5.040 -3.498 -24.982 1.00 93.62 192 HIS A O 1
ATOM 1413 N N . SER A 1 193 ? 7.184 -3.187 -24.420 1.00 92.25 193 SER A N 1
ATOM 1414 C CA . SER A 1 193 ? 7.655 -4.404 -25.099 1.00 92.25 193 SER A CA 1
ATOM 1415 C C . SER A 1 193 ? 7.177 -5.691 -24.416 1.00 92.25 193 SER A C 1
ATOM 1417 O O . SER A 1 193 ? 7.015 -6.705 -25.093 1.00 92.25 193 SER A O 1
ATOM 1419 N N . TYR A 1 194 ? 6.868 -5.628 -23.117 1.00 89.62 194 TYR A N 1
ATOM 1420 C CA . TYR A 1 194 ? 6.208 -6.696 -22.357 1.00 89.62 194 TYR A CA 1
ATOM 1421 C C . TYR A 1 194 ? 4.676 -6.551 -22.296 1.00 89.62 194 TYR A C 1
ATOM 1423 O O . TYR A 1 194 ? 4.005 -7.322 -21.617 1.00 89.62 194 TYR A O 1
ATOM 1431 N N . GLY A 1 195 ? 4.092 -5.587 -23.016 1.00 89.81 195 GLY A N 1
ATOM 1432 C CA . GLY A 1 195 ? 2.640 -5.402 -23.089 1.00 89.81 195 GLY A CA 1
ATOM 1433 C C . GLY A 1 195 ? 2.014 -4.684 -21.889 1.00 89.81 195 GLY A C 1
ATOM 1434 O O . GLY A 1 195 ? 0.789 -4.676 -21.765 1.00 89.81 195 GLY A O 1
ATOM 1435 N N . CYS A 1 196 ? 2.817 -4.060 -21.026 1.00 89.38 196 CYS A N 1
ATOM 1436 C CA . CYS A 1 196 ? 2.322 -3.164 -19.984 1.00 89.38 196 CYS A CA 1
ATOM 1437 C C . CYS A 1 196 ? 1.878 -1.823 -20.602 1.00 89.38 196 CYS A C 1
ATOM 1439 O O . CYS A 1 196 ? 2.547 -1.304 -21.501 1.00 89.38 196 CYS A O 1
ATOM 1441 N N . ARG A 1 197 ? 0.759 -1.263 -20.125 1.00 78.12 197 ARG A N 1
ATOM 1442 C CA . ARG A 1 197 ? 0.202 0.027 -20.572 1.00 78.12 197 ARG A CA 1
ATOM 1443 C C . ARG A 1 197 ? 0.310 1.094 -19.497 1.00 78.12 197 ARG A C 1
ATOM 1445 O O . ARG A 1 197 ? 0.069 0.747 -18.324 1.00 78.12 197 ARG A O 1
#

pLDDT: mean 73.62, std 13.49, range [41.91, 93.88]

Organism: NCBI:txid36818

Sequence (197 aa):
MADTGAAERRLAAGGPVPHGLPMLSSICGTACVAGAVVVTTKSQFLFEHHALSVLAWAAVGGLGFAVAWGVLRRLGFQRRPLTPGMTVVALGLAFAGVWGVQAAASHVYMSPWDRYVAELAGPGQCLAATPYDTVAASVVTWSTRGDDRMEVWPGGPLPKGRTHPVLLLKNAVRGGTHPLAPANEESRILLHSYGCR

Secondary structure (DSSP, 8-state):
----SSSGGGTT------THHHHHHHHHHHHHHHHHHHHHHHT-HHHH-HHHHHHHHHHHHHHHHHHHHHHHHHTTGGGS---HHHHHHHHHHHHHHHHHHHHHHHHHS--HHHHHIIIIISTTSTTTTSTTSTTT-EEEE--BTTB--EEEE--SPPSTT--PPPEEEE---TT--SPPEESSHHHHHHHHHTT--

Radius of gyration: 28.48 Å; chains: 1; bounding box: 56×37×104 Å